Protein AF-A0A9D8L1Q8-F1 (afdb_monomer)

InterPro domains:
  IPR036942 TonB-dependent receptor-like, beta-barrel domain superfamily [G3DSA:2.40.170.20] (1-261)

Organism: NCBI:txid83617

Solvent-accessible surface area (backbone atoms only — not comparable to full-atom values): 14146 Å² total; per-residue (Å²): 133,50,56,72,49,78,49,76,46,79,51,73,51,75,47,67,81,41,76,41,58,69,39,59,69,48,48,52,53,48,24,54,53,31,32,79,71,78,50,69,35,90,45,54,40,54,45,80,51,46,74,67,37,42,60,72,31,59,92,70,87,47,80,58,61,30,60,78,75,52,62,68,67,52,82,38,77,43,53,47,29,42,38,27,32,40,39,38,39,40,39,39,32,50,48,86,46,100,88,27,30,43,39,39,39,39,40,35,42,35,59,78,40,37,36,27,46,59,45,73,70,57,46,52,55,55,52,31,28,78,72,62,74,34,65,78,73,63,82,78,69,85,39,42,78,38,61,29,33,68,77,34,43,36,36,38,40,38,37,38,41,35,40,37,44,93,48,39,36,39,36,39,36,38,39,37,38,44,41,24,28,46,83,91,41,60,44,99,88,53,50,60,36,68,28,59,54,50,73,50,37,30,40,36,44,33,41,49,46,82,56,80,72,91,49,28,54,26,32,45,31,46,35,32,41,28,71,82,52,58,74,56,50,61,42,91,41,96,82,44,24,53,69,92,76,46,67,83,62,63,54,47,76,51,77,48,79,48,72,59,132

Secondary structure (DSSP, 8-state):
--EEEEEEEEEEEEE-SEEEE--HHHHHHHHHHHHHTT---TTEEEPPPPHHHHHHHTTSSSPP---EEEE---EEEEPPEEEEEEEEEEEEEPPPBTTBEEEEEEEEEEEEEEEEPPPHHHHHHHHHHHTTSS-TTSPP-SSEE-TTBTT--SEEEEEEEEEEETTEEEEEEEEEE--EEEEEEE-TTSPEEEEPPEEEEEEEEEEE---SGGGTTEEEEEEEESTT-PPPPP-SSTTSS-TTT------EEEEEEEE--

pLDDT: mean 93.94, std 4.94, range [74.25, 98.75]

Nearest PDB structures (foldseek):
  1nqf-assembly1_A  TM=7.587E-01  e=5.959E-04  Escherichia coli
  1nqe-assembly1_A  TM=7.370E-01  e=1.225E-03  Escherichia coli
  2guf-assembly1_A  TM=7.591E-01  e=1.225E-03  Escherichia coli
  3rgn-assembly1_A  TM=7.402E-01  e=8.530E-03  Escherichia coli K-12
  3rgm-assembly1_A  TM=7.385E-01  e=9.530E-03  Escherichia coli K-12

Structure (mmCIF, N/CA/C/O backbone):
data_AF-A0A9D8L1Q8-F1
#
_entry.id   AF-A0A9D8L1Q8-F1
#
loop_
_atom_site.group_PDB
_atom_site.id
_atom_site.type_symbol
_atom_site.label_atom_id
_atom_site.label_alt_id
_atom_site.label_comp_id
_atom_site.label_asym_id
_atom_site.label_entity_id
_atom_site.label_seq_id
_atom_site.pdbx_PDB_ins_code
_atom_site.Cartn_x
_atom_site.Cartn_y
_atom_site.Cartn_z
_atom_site.occupancy
_atom_site.B_iso_or_equiv
_atom_site.auth_seq_id
_atom_site.auth_comp_id
_atom_site.auth_asym_id
_atom_site.auth_atom_id
_atom_site.pdbx_PDB_model_num
ATOM 1 N N . PHE A 1 1 ? -5.616 7.744 37.337 1.00 74.25 1 PHE A N 1
ATOM 2 C CA . PHE A 1 1 ? -5.143 7.694 35.936 1.00 74.25 1 PHE A CA 1
ATOM 3 C C . PHE A 1 1 ? -5.176 6.246 35.451 1.00 74.25 1 PHE A C 1
ATOM 5 O O . PHE A 1 1 ? -5.076 5.354 36.281 1.00 74.25 1 PHE A O 1
ATOM 12 N N . GLY A 1 2 ? -5.450 6.006 34.165 1.00 90.31 2 GLY A N 1
ATOM 13 C CA . GLY A 1 2 ? -5.616 4.655 33.601 1.00 90.31 2 GLY A CA 1
ATOM 14 C C . GLY A 1 2 ? -4.299 3.913 33.355 1.00 90.31 2 GLY A C 1
ATOM 15 O O . GLY A 1 2 ? -3.228 4.445 33.632 1.00 90.31 2 GLY A O 1
ATOM 16 N N . ARG A 1 3 ? -4.374 2.704 32.786 1.00 96.25 3 ARG A N 1
ATOM 17 C CA . ARG A 1 3 ? -3.199 1.976 32.280 1.00 96.25 3 ARG A CA 1
ATOM 18 C C . ARG A 1 3 ? -2.884 2.459 30.873 1.00 96.25 3 ARG A C 1
ATOM 20 O O . ARG A 1 3 ? -3.781 2.498 30.032 1.00 96.25 3 ARG A O 1
ATOM 27 N N . PHE A 1 4 ? -1.632 2.803 30.614 1.00 96.19 4 PHE A N 1
ATOM 28 C CA . PHE A 1 4 ? -1.179 3.196 29.286 1.00 96.19 4 PHE A CA 1
ATOM 29 C C . PHE A 1 4 ? 0.068 2.406 28.896 1.00 96.19 4 PHE A C 1
ATOM 31 O O . PHE A 1 4 ? 0.876 2.026 29.741 1.00 96.19 4 PHE A O 1
ATOM 38 N N . THR A 1 5 ? 0.209 2.152 27.604 1.00 97.50 5 THR A N 1
ATOM 39 C CA . THR A 1 5 ? 1.393 1.550 27.001 1.00 97.50 5 THR A CA 1
ATOM 40 C C . THR A 1 5 ? 1.663 2.280 25.704 1.00 97.50 5 THR A C 1
ATOM 42 O O . THR A 1 5 ? 0.767 2.438 24.875 1.00 97.50 5 THR A O 1
ATOM 45 N N . PHE A 1 6 ? 2.902 2.709 25.531 1.00 97.62 6 PHE A N 1
ATOM 46 C CA . PHE A 1 6 ? 3.394 3.259 24.284 1.00 97.62 6 PHE A CA 1
ATOM 47 C C . PHE A 1 6 ? 4.647 2.486 23.895 1.00 97.62 6 PHE A C 1
ATOM 49 O O . PHE A 1 6 ? 5.512 2.260 24.739 1.00 97.62 6 PHE A O 1
ATOM 56 N N . ALA A 1 7 ? 4.711 2.053 22.645 1.00 98.31 7 ALA A N 1
ATOM 57 C CA . ALA A 1 7 ? 5.863 1.379 22.079 1.00 98.31 7 ALA A CA 1
ATOM 58 C C . ALA A 1 7 ? 6.162 1.968 20.704 1.00 98.31 7 ALA A C 1
ATOM 60 O O . ALA A 1 7 ? 5.247 2.281 19.935 1.00 98.31 7 ALA A O 1
ATOM 61 N N . VAL A 1 8 ? 7.451 2.103 20.424 1.00 98.44 8 VAL A N 1
ATOM 62 C CA . VAL A 1 8 ? 7.988 2.479 19.122 1.00 98.44 8 VAL A CA 1
ATOM 63 C C . VAL A 1 8 ? 9.079 1.479 18.816 1.00 98.44 8 VAL A C 1
ATOM 65 O O . VAL A 1 8 ? 9.993 1.321 19.624 1.00 98.44 8 VAL A O 1
ATOM 68 N N . ASP A 1 9 ? 8.961 0.808 17.683 1.00 98.19 9 ASP A N 1
ATOM 69 C CA . ASP A 1 9 ? 9.960 -0.136 17.211 1.00 98.19 9 ASP A CA 1
ATOM 70 C C . ASP A 1 9 ? 10.495 0.323 15.860 1.00 98.19 9 ASP A C 1
ATOM 72 O O . ASP A 1 9 ? 9.726 0.730 14.991 1.00 98.19 9 ASP A O 1
ATOM 76 N N . TYR A 1 10 ? 11.812 0.291 15.699 1.00 98.50 10 TYR A N 1
ATOM 77 C CA . TYR A 1 10 ? 12.463 0.539 14.422 1.00 98.50 10 TYR A CA 1
ATOM 78 C C . TYR A 1 10 ? 12.968 -0.792 13.892 1.00 98.50 10 TYR A C 1
ATOM 80 O O . TYR A 1 10 ? 13.765 -1.462 14.546 1.00 98.50 10 TYR A O 1
ATOM 88 N N . TYR A 1 11 ? 12.569 -1.126 12.671 1.00 98.25 11 TYR A N 1
ATOM 89 C CA . TYR A 1 11 ? 13.044 -2.324 12.003 1.00 98.25 11 TYR A CA 1
ATOM 90 C C . TYR A 1 11 ? 13.853 -1.969 10.763 1.00 98.25 11 TYR A C 1
ATOM 92 O O . TYR A 1 11 ? 13.572 -1.007 10.039 1.00 98.25 11 TYR A O 1
ATOM 100 N N . ARG A 1 12 ? 14.850 -2.810 10.499 1.00 98.12 12 ARG A N 1
ATOM 101 C CA . ARG A 1 12 ? 15.581 -2.868 9.240 1.00 98.12 12 ARG A CA 1
ATOM 102 C C . ARG A 1 12 ? 15.808 -4.326 8.892 1.00 98.12 12 ARG A C 1
ATOM 104 O O . ARG A 1 12 ? 16.316 -5.075 9.722 1.00 98.12 12 ARG A O 1
ATOM 111 N N . TYR A 1 13 ? 15.497 -4.693 7.662 1.00 97.25 13 TYR A N 1
ATOM 112 C CA . TYR A 1 13 ? 15.937 -5.957 7.095 1.00 97.25 13 TYR A CA 1
ATOM 113 C C . TYR A 1 13 ? 16.362 -5.761 5.647 1.00 97.25 13 TYR A C 1
ATOM 115 O O . TYR A 1 13 ? 15.949 -4.818 4.966 1.00 97.25 13 TYR A O 1
ATOM 123 N N . GLU A 1 14 ? 17.220 -6.666 5.211 1.00 97.69 14 GLU A N 1
ATOM 124 C CA . GLU A 1 14 ? 17.694 -6.770 3.846 1.00 97.69 14 GLU A CA 1
ATOM 125 C C . GLU A 1 14 ? 17.247 -8.121 3.302 1.00 97.69 14 GLU A C 1
ATOM 127 O O . GLU A 1 14 ? 17.261 -9.125 4.018 1.00 97.69 14 GLU A O 1
ATOM 132 N N . GLN A 1 15 ? 16.764 -8.117 2.069 1.00 95.81 15 GLN A N 1
ATOM 133 C CA . GLN A 1 15 ? 16.270 -9.298 1.392 1.00 95.81 15 GLN A CA 1
ATOM 134 C C . GLN A 1 15 ? 17.099 -9.525 0.133 1.00 95.81 15 GLN A C 1
ATOM 136 O O . GLN A 1 15 ? 17.139 -8.673 -0.754 1.00 95.81 15 GLN A O 1
ATOM 141 N N . GLU A 1 16 ? 17.707 -10.701 0.063 1.00 95.12 16 GLU A N 1
ATOM 142 C CA . GLU A 1 16 ? 18.443 -11.208 -1.091 1.00 95.12 16 GLU A CA 1
ATOM 143 C C . GLU A 1 16 ? 17.712 -12.420 -1.687 1.00 95.12 16 GLU A C 1
ATOM 145 O O . GLU A 1 16 ? 16.773 -12.952 -1.086 1.00 95.12 16 GLU A O 1
ATOM 150 N N . GLY A 1 17 ? 18.121 -12.857 -2.883 1.00 92.50 17 GLY A N 1
ATOM 151 C CA . GLY A 1 17 ? 17.520 -14.020 -3.547 1.00 92.50 17 GLY A CA 1
ATOM 152 C C . GLY A 1 17 ? 16.057 -13.805 -3.947 1.00 92.50 17 GLY A C 1
ATOM 153 O O . GLY A 1 17 ? 15.260 -14.743 -3.948 1.00 92.50 17 GLY A O 1
ATOM 154 N N . ILE A 1 18 ? 15.680 -12.558 -4.243 1.00 92.44 18 ILE A N 1
ATOM 155 C CA . ILE A 1 18 ? 14.322 -12.212 -4.658 1.00 92.44 18 ILE A CA 1
ATOM 156 C C . ILE A 1 18 ? 14.116 -12.729 -6.076 1.00 92.44 18 ILE A C 1
ATOM 158 O O . ILE A 1 18 ? 14.756 -12.254 -7.006 1.00 92.44 18 ILE A O 1
ATOM 162 N N . ILE A 1 19 ? 13.186 -13.659 -6.259 1.00 92.31 19 ILE A N 1
ATOM 163 C CA . ILE A 1 19 ? 12.800 -14.112 -7.594 1.00 92.31 19 ILE A CA 1
ATOM 164 C C . ILE A 1 19 ? 11.734 -13.160 -8.135 1.00 92.31 19 ILE A C 1
ATOM 166 O O . ILE A 1 19 ? 10.705 -12.926 -7.496 1.00 92.31 19 ILE A O 1
ATOM 170 N N . GLY A 1 20 ? 11.974 -12.608 -9.319 1.00 91.00 20 GLY A N 1
ATOM 171 C CA . GLY A 1 20 ? 11.035 -11.719 -9.991 1.00 91.00 20 GLY A CA 1
ATOM 172 C C . GLY A 1 20 ? 11.278 -11.663 -11.490 1.00 91.00 20 GLY A C 1
ATOM 173 O O . GLY A 1 20 ? 11.972 -12.508 -12.040 1.00 91.00 20 GLY A O 1
ATOM 174 N N . LEU A 1 21 ? 10.671 -10.685 -12.149 1.00 90.56 21 LEU A N 1
ATOM 175 C CA . LEU A 1 21 ? 10.753 -10.503 -13.595 1.00 90.56 21 LEU A CA 1
ATOM 176 C C . LEU A 1 21 ? 11.542 -9.234 -13.908 1.00 90.56 21 LEU A C 1
ATOM 178 O O . LEU A 1 21 ? 11.446 -8.252 -13.164 1.00 90.56 21 LEU A O 1
ATOM 182 N N . PHE A 1 22 ? 12.284 -9.239 -15.018 1.00 89.88 22 PHE A N 1
ATOM 183 C CA . PHE A 1 22 ? 12.804 -7.991 -15.579 1.00 89.88 22 PHE A CA 1
ATOM 184 C C . PHE A 1 22 ? 11.646 -7.126 -16.085 1.00 89.88 22 PHE A C 1
ATOM 186 O O . PHE A 1 22 ? 11.678 -5.910 -15.909 1.00 89.88 22 PHE A O 1
ATOM 193 N N . GLY A 1 23 ? 10.590 -7.757 -16.605 1.00 91.00 23 GLY A N 1
ATOM 194 C CA . GLY A 1 23 ? 9.360 -7.105 -17.018 1.00 91.00 23 GLY A CA 1
ATOM 195 C C . GLY A 1 23 ? 9.345 -6.822 -18.515 1.00 91.00 23 GLY A C 1
ATOM 196 O O . GLY A 1 23 ? 10.266 -6.201 -19.050 1.00 91.00 23 GLY A O 1
ATOM 197 N N . GLU A 1 24 ? 8.247 -7.198 -19.170 1.00 92.31 24 GLU A N 1
ATOM 198 C CA . GLU A 1 24 ? 7.978 -6.921 -20.590 1.00 92.31 24 GLU A CA 1
ATOM 199 C C . GLU A 1 24 ? 8.283 -5.464 -20.982 1.00 92.31 24 GLU A C 1
ATOM 201 O O . GLU A 1 24 ? 9.015 -5.211 -21.938 1.00 92.31 24 GLU A O 1
ATOM 206 N N . GLY A 1 25 ? 7.776 -4.498 -20.207 1.00 91.25 25 GLY A N 1
ATOM 207 C CA . GLY A 1 25 ? 7.986 -3.076 -20.477 1.00 91.25 25 GLY A CA 1
ATOM 208 C C . GLY A 1 25 ? 9.465 -2.685 -20.477 1.00 91.25 25 GLY A C 1
ATOM 209 O O . GLY A 1 25 ? 9.923 -2.014 -21.397 1.00 91.25 25 GLY A O 1
ATOM 210 N N . ASN A 1 26 ? 10.243 -3.160 -19.501 1.00 93.19 26 ASN A N 1
ATOM 211 C CA . ASN A 1 26 ? 11.679 -2.884 -19.446 1.00 93.19 26 ASN A CA 1
ATOM 212 C C . ASN A 1 26 ? 12.425 -3.552 -20.616 1.00 93.19 26 ASN A C 1
ATOM 214 O O . ASN A 1 26 ? 13.323 -2.941 -21.192 1.00 93.19 26 ASN A O 1
ATOM 218 N N . ALA A 1 27 ? 12.031 -4.767 -21.016 1.00 94.56 27 ALA A N 1
ATOM 219 C CA . ALA A 1 27 ? 12.613 -5.459 -22.168 1.00 94.56 27 ALA A CA 1
ATOM 220 C C . ALA A 1 27 ? 12.365 -4.715 -23.490 1.00 94.56 27 ALA A C 1
ATOM 222 O O . ALA A 1 27 ? 13.278 -4.624 -24.314 1.00 94.56 27 ALA A O 1
ATOM 223 N N . LEU A 1 28 ? 11.171 -4.142 -23.672 1.00 94.62 28 LEU A N 1
ATOM 224 C CA . LEU A 1 28 ? 10.829 -3.319 -24.836 1.00 94.62 28 LEU A CA 1
ATOM 225 C C . LEU A 1 28 ? 11.577 -1.983 -24.853 1.00 94.62 28 LEU A C 1
ATOM 227 O O . LEU A 1 28 ? 12.044 -1.565 -25.912 1.00 94.62 28 LEU A O 1
ATOM 231 N N . ILE A 1 29 ? 11.730 -1.328 -23.699 1.00 94.38 29 ILE A N 1
ATOM 232 C CA . ILE A 1 29 ? 12.526 -0.096 -23.591 1.00 94.38 29 ILE A CA 1
ATOM 233 C C . ILE A 1 29 ? 13.992 -0.398 -23.928 1.00 94.38 29 ILE A C 1
ATOM 235 O O . ILE A 1 29 ? 14.614 0.352 -24.679 1.00 94.38 29 ILE A O 1
ATOM 239 N N . LEU A 1 30 ? 14.531 -1.518 -23.438 1.00 94.19 30 LEU A N 1
ATOM 240 C CA . LEU A 1 30 ? 15.886 -1.952 -23.772 1.00 94.19 30 LEU A CA 1
ATOM 241 C C . LEU A 1 30 ? 16.045 -2.250 -25.268 1.00 94.19 30 LEU A C 1
ATOM 243 O O . LEU A 1 30 ? 17.017 -1.797 -25.865 1.00 94.19 30 LEU A O 1
ATOM 247 N N . ASP A 1 31 ? 15.090 -2.947 -25.893 1.00 95.25 31 ASP A N 1
ATOM 248 C CA . ASP A 1 31 ? 15.097 -3.176 -27.347 1.00 95.25 31 ASP A CA 1
ATOM 249 C C . ASP A 1 31 ? 15.105 -1.859 -28.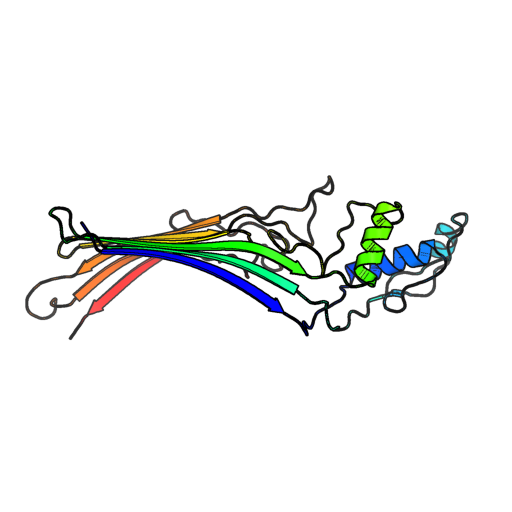127 1.00 95.25 31 ASP A C 1
ATOM 251 O O . ASP A 1 31 ? 15.867 -1.704 -29.077 1.00 95.25 31 ASP A O 1
ATOM 255 N N . TYR A 1 32 ? 14.302 -0.884 -27.698 1.00 93.75 32 TYR A N 1
ATOM 256 C CA . TYR A 1 32 ? 14.266 0.442 -28.304 1.00 93.75 32 TYR A CA 1
ATOM 257 C C . TYR A 1 32 ? 15.613 1.177 -28.199 1.00 93.75 32 TYR A C 1
ATOM 259 O O . TYR A 1 32 ? 16.088 1.719 -29.197 1.00 93.75 32 TYR A O 1
ATOM 267 N N . VAL A 1 33 ? 16.259 1.166 -27.028 1.00 93.81 33 VAL A N 1
ATOM 268 C CA . VAL A 1 33 ? 17.593 1.768 -26.840 1.00 93.81 33 VAL A CA 1
ATOM 269 C C . VAL A 1 33 ? 18.634 1.080 -27.721 1.00 93.81 33 VAL A C 1
ATOM 271 O O . VAL A 1 33 ? 19.375 1.755 -28.432 1.00 93.81 33 VAL A O 1
ATOM 274 N N . LEU A 1 34 ? 18.665 -0.254 -27.722 1.00 94.25 34 LEU A N 1
ATOM 275 C CA . LEU A 1 34 ? 19.624 -1.026 -28.513 1.00 94.25 34 LEU A CA 1
ATOM 276 C C . LEU A 1 34 ? 19.436 -0.803 -30.016 1.00 94.25 34 LEU A C 1
ATOM 278 O O . LEU A 1 34 ? 20.420 -0.667 -30.738 1.00 94.25 34 LEU A O 1
ATOM 282 N N . ARG A 1 35 ? 18.194 -0.694 -30.496 1.00 93.38 35 ARG A N 1
ATOM 283 C CA . ARG A 1 35 ? 17.900 -0.429 -31.913 1.00 93.38 35 ARG A CA 1
ATOM 284 C C . ARG A 1 35 ? 18.382 0.930 -32.385 1.00 93.38 35 ARG A C 1
ATOM 286 O O . ARG A 1 35 ? 18.899 1.022 -33.493 1.00 93.38 35 ARG A O 1
ATOM 293 N N . GLN A 1 36 ? 18.295 1.958 -31.544 1.00 91.31 36 GLN A N 1
ATOM 294 C CA . GLN A 1 36 ? 18.890 3.267 -31.847 1.00 91.31 36 GLN A CA 1
ATOM 295 C C . GLN A 1 36 ? 20.420 3.208 -31.989 1.00 91.31 36 GLN A C 1
ATOM 297 O O . GLN A 1 36 ? 21.022 4.111 -32.563 1.00 91.31 36 GLN A O 1
ATOM 302 N N . GLN A 1 37 ? 21.048 2.146 -31.483 1.00 91.81 37 GLN A N 1
ATOM 303 C CA . GLN A 1 37 ? 22.492 1.919 -31.502 1.00 91.81 37 GLN A CA 1
ATOM 304 C C . GLN A 1 37 ? 22.911 0.832 -32.513 1.00 91.81 37 GLN A C 1
ATOM 306 O O . GLN A 1 37 ? 24.064 0.407 -32.505 1.00 91.81 37 GLN A O 1
ATOM 311 N N . GLY A 1 38 ? 21.996 0.370 -33.377 1.00 91.38 38 GLY A N 1
ATOM 312 C CA . GLY A 1 38 ? 22.265 -0.670 -34.382 1.00 91.38 38 GLY A CA 1
ATOM 313 C C . GLY A 1 38 ? 22.230 -2.110 -33.850 1.00 91.38 38 GLY A C 1
ATOM 314 O O . GLY A 1 38 ? 22.731 -3.022 -34.500 1.00 91.38 38 GLY A O 1
ATOM 315 N N . GLY A 1 39 ? 21.674 -2.328 -32.656 1.00 93.62 39 GLY A N 1
ATOM 316 C CA . GLY A 1 39 ? 21.485 -3.643 -32.042 1.00 93.62 39 GLY A CA 1
ATOM 317 C C . GLY A 1 39 ? 20.012 -4.028 -31.872 1.00 93.62 39 GLY A C 1
ATOM 318 O O . GLY A 1 39 ? 19.103 -3.408 -32.417 1.00 93.62 39 GLY A O 1
ATOM 319 N N . SER A 1 40 ? 19.755 -5.075 -31.087 1.00 94.81 40 SER A N 1
ATOM 320 C CA . SER A 1 40 ? 18.402 -5.473 -30.670 1.00 94.81 40 SER A CA 1
ATOM 321 C C . SER A 1 40 ? 18.443 -6.284 -29.376 1.00 94.81 40 SER A C 1
ATOM 323 O O . SER A 1 40 ? 19.496 -6.807 -29.003 1.00 94.81 40 SER A O 1
ATOM 325 N N . ASN A 1 41 ? 17.306 -6.392 -28.686 1.00 94.75 41 ASN A N 1
ATOM 326 C CA . ASN A 1 41 ? 17.177 -7.246 -27.507 1.00 94.75 41 ASN A CA 1
ATOM 327 C C . ASN A 1 41 ? 16.686 -8.652 -27.903 1.00 94.75 41 ASN A C 1
ATOM 329 O O . ASN A 1 41 ? 15.582 -8.798 -28.423 1.00 94.75 41 ASN A O 1
ATOM 333 N N . ALA A 1 42 ? 17.460 -9.698 -27.593 1.00 94.50 42 ALA A N 1
ATOM 334 C CA . ALA A 1 42 ? 17.119 -11.092 -27.912 1.00 94.50 42 ALA A CA 1
ATOM 335 C C . ALA A 1 42 ? 15.863 -11.627 -27.184 1.00 94.50 42 ALA A C 1
ATOM 337 O O . ALA A 1 42 ? 15.278 -12.640 -27.601 1.00 94.50 42 ALA A O 1
ATOM 338 N N . ASP A 1 43 ? 15.444 -10.948 -26.113 1.00 95.12 43 ASP A N 1
ATOM 339 C CA . ASP A 1 43 ? 14.214 -11.257 -25.386 1.00 95.12 43 ASP A CA 1
ATOM 340 C C . ASP A 1 43 ? 12.969 -10.657 -26.046 1.00 95.12 43 ASP A C 1
ATOM 342 O O . ASP A 1 43 ? 11.858 -11.102 -25.765 1.00 95.12 43 ASP A O 1
ATOM 346 N N . VAL A 1 44 ? 13.127 -9.708 -26.974 1.00 97.38 44 VAL A N 1
ATOM 347 C CA . VAL A 1 44 ? 12.024 -9.135 -27.754 1.00 97.38 44 VAL A CA 1
ATOM 348 C C . VAL A 1 44 ? 11.990 -9.795 -29.126 1.00 97.38 44 VAL A C 1
ATOM 350 O O . VAL A 1 44 ? 12.734 -9.442 -30.040 1.00 97.38 44 VAL A O 1
ATOM 353 N N . VAL A 1 45 ? 11.095 -10.767 -29.287 1.00 97.44 45 VAL A N 1
ATOM 354 C CA . VAL A 1 45 ? 10.957 -11.499 -30.547 1.00 97.44 45 VAL A CA 1
ATOM 355 C C . VAL A 1 45 ? 9.996 -10.756 -31.463 1.00 97.44 45 VAL A C 1
ATOM 357 O O . VAL A 1 45 ? 8.850 -10.468 -31.109 1.00 97.44 45 VAL A O 1
ATOM 360 N N . ARG A 1 46 ? 10.471 -10.451 -32.668 1.00 96.81 46 ARG A N 1
ATOM 361 C CA . ARG A 1 46 ? 9.736 -9.724 -33.705 1.00 96.81 46 ARG A CA 1
ATOM 362 C C . ARG A 1 46 ? 9.605 -10.582 -34.956 1.00 96.81 46 ARG A C 1
ATOM 364 O O . ARG A 1 46 ? 10.406 -11.484 -35.176 1.00 96.81 46 ARG A O 1
ATOM 371 N N . ALA A 1 47 ? 8.586 -10.293 -35.755 1.00 97.25 47 ALA A N 1
ATOM 372 C CA . ALA A 1 47 ? 8.499 -10.811 -37.113 1.00 97.25 47 ALA A CA 1
ATOM 373 C C . ALA A 1 47 ? 9.564 -10.157 -38.004 1.00 97.25 47 ALA A C 1
ATOM 375 O O . ALA A 1 47 ? 10.076 -9.079 -37.676 1.00 97.25 47 ALA A O 1
ATOM 376 N N . ASP A 1 48 ? 9.827 -10.770 -39.156 1.00 96.94 48 ASP A N 1
ATOM 377 C CA . ASP A 1 48 ? 10.579 -10.113 -40.222 1.00 96.94 48 ASP A CA 1
ATOM 378 C C . ASP A 1 48 ? 9.872 -8.808 -40.641 1.00 96.94 48 ASP A C 1
ATOM 380 O O . ASP A 1 48 ? 8.633 -8.749 -40.644 1.00 96.94 48 ASP A O 1
ATOM 384 N N . PRO A 1 49 ? 10.625 -7.739 -40.959 1.00 96.94 49 PRO A N 1
ATOM 385 C CA . PRO A 1 49 ? 10.037 -6.467 -41.353 1.00 96.94 49 PRO A CA 1
ATOM 386 C C . PRO A 1 49 ? 9.269 -6.613 -42.668 1.00 96.94 49 PRO A C 1
ATOM 388 O O . PRO A 1 49 ? 9.752 -7.196 -43.641 1.00 96.94 49 PRO A O 1
ATOM 391 N N . THR A 1 50 ? 8.061 -6.056 -42.707 1.00 97.56 50 THR A N 1
ATOM 392 C CA . THR A 1 50 ? 7.265 -5.998 -43.937 1.00 97.56 50 THR A CA 1
ATOM 393 C C . THR A 1 50 ? 7.788 -4.907 -44.876 1.00 97.56 50 THR A C 1
ATOM 395 O O . THR A 1 50 ? 8.566 -4.043 -44.468 1.00 97.56 50 THR A O 1
ATOM 398 N N . ALA A 1 51 ? 7.332 -4.893 -46.133 1.00 97.38 51 ALA A N 1
ATOM 399 C CA . ALA A 1 51 ? 7.668 -3.816 -47.069 1.00 97.38 51 ALA A CA 1
ATOM 400 C C . ALA A 1 51 ? 7.270 -2.426 -46.530 1.00 97.38 51 ALA A C 1
ATOM 402 O O . ALA A 1 51 ? 8.024 -1.466 -46.692 1.00 97.38 51 ALA A O 1
ATOM 403 N N . ASP A 1 52 ? 6.135 -2.336 -45.831 1.00 96.88 52 ASP A N 1
ATOM 404 C CA . ASP A 1 52 ? 5.677 -1.101 -45.189 1.00 96.88 52 ASP A CA 1
ATOM 405 C C . ASP A 1 52 ? 6.592 -0.682 -44.033 1.00 96.88 52 ASP A C 1
ATOM 407 O O . ASP A 1 52 ? 6.888 0.502 -43.882 1.00 96.88 52 ASP A O 1
ATOM 411 N N . ASP A 1 53 ? 7.065 -1.632 -43.220 1.00 96.62 53 ASP A N 1
ATOM 412 C CA . ASP A 1 53 ? 8.015 -1.333 -42.144 1.00 96.62 53 ASP A CA 1
ATOM 413 C C . ASP A 1 53 ? 9.336 -0.824 -42.729 1.00 96.62 53 ASP A C 1
ATOM 415 O O . ASP A 1 53 ? 9.824 0.223 -42.317 1.00 96.62 53 ASP A O 1
ATOM 419 N N . ILE A 1 54 ? 9.871 -1.484 -43.760 1.00 97.06 54 ILE A N 1
ATOM 420 C CA . ILE A 1 54 ? 11.084 -1.029 -44.459 1.00 97.06 54 ILE A CA 1
ATOM 421 C C . ILE A 1 54 ? 10.893 0.394 -45.002 1.00 97.06 54 ILE A C 1
ATOM 423 O O . ILE A 1 54 ? 11.764 1.245 -44.818 1.00 97.06 54 ILE A O 1
ATOM 427 N N . ALA A 1 55 ? 9.739 0.685 -45.611 1.00 96.50 55 ALA A N 1
ATOM 428 C CA . ALA A 1 55 ? 9.426 2.016 -46.120 1.00 96.50 55 ALA A CA 1
ATOM 429 C C . ALA A 1 55 ? 9.345 3.077 -45.006 1.00 96.50 55 ALA A C 1
ATOM 431 O O . ALA A 1 55 ? 9.829 4.190 -45.202 1.00 96.50 55 ALA A O 1
ATOM 432 N N . ARG A 1 56 ? 8.793 2.750 -43.826 1.00 94.94 56 AR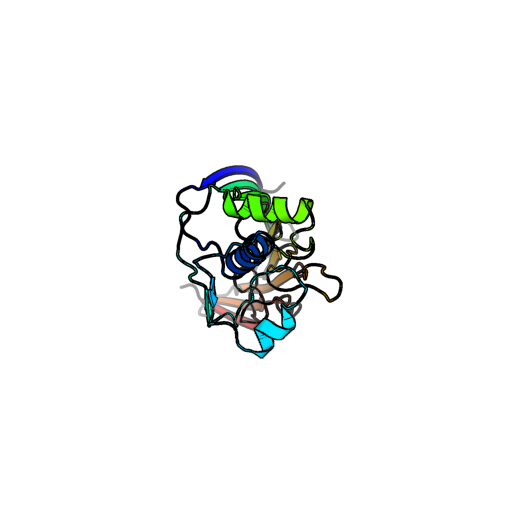G A N 1
ATOM 433 C CA . ARG A 1 56 ? 8.751 3.668 -42.666 1.00 94.94 56 ARG A CA 1
ATOM 434 C C . ARG A 1 56 ? 10.133 3.969 -42.089 1.00 94.94 56 ARG A C 1
ATOM 436 O O . ARG A 1 56 ? 10.341 5.060 -41.570 1.00 94.94 56 ARG A O 1
ATOM 443 N N . TYR A 1 57 ? 11.051 3.008 -42.149 1.00 94.75 57 TYR A N 1
ATOM 444 C CA . TYR A 1 57 ? 12.416 3.163 -41.640 1.00 94.75 57 TYR A CA 1
ATOM 445 C C . TYR A 1 57 ? 13.356 3.846 -42.646 1.00 94.75 57 TYR A C 1
ATOM 447 O O . TYR A 1 57 ? 14.429 4.322 -42.262 1.00 94.75 57 TYR A O 1
ATOM 455 N N . ALA A 1 58 ? 12.973 3.940 -43.922 1.00 95.06 58 ALA A N 1
ATOM 456 C CA . ALA A 1 58 ? 13.780 4.579 -44.954 1.00 95.06 58 ALA A CA 1
ATOM 457 C C . ALA A 1 58 ? 14.137 6.032 -44.579 1.00 95.06 58 ALA A C 1
ATOM 459 O O . ALA A 1 58 ? 13.277 6.841 -44.243 1.00 95.06 58 ALA A O 1
ATOM 460 N N . GLY A 1 59 ? 15.430 6.365 -44.634 1.00 93.12 59 GLY A N 1
ATOM 461 C CA . GLY A 1 59 ? 15.938 7.701 -44.296 1.00 93.12 59 GLY A CA 1
ATOM 462 C C . GLY A 1 59 ? 16.144 7.971 -42.801 1.00 93.12 59 GLY A C 1
ATOM 463 O O . GLY A 1 59 ? 16.675 9.024 -42.462 1.00 93.12 59 GLY A O 1
ATOM 464 N N . THR A 1 60 ? 15.794 7.035 -41.911 1.00 91.94 60 THR A N 1
ATOM 465 C CA . THR A 1 60 ? 16.034 7.176 -40.459 1.00 91.94 60 THR A CA 1
ATOM 466 C C . THR A 1 60 ? 17.455 6.794 -40.034 1.00 91.94 60 THR A C 1
ATOM 468 O O . THR A 1 60 ? 17.909 7.216 -38.976 1.00 91.94 60 THR A O 1
ATOM 471 N N . GLY A 1 61 ? 18.155 5.988 -40.844 1.00 91.25 61 GLY A N 1
ATOM 472 C CA . GLY A 1 61 ? 19.453 5.401 -40.488 1.00 91.25 61 GLY A CA 1
ATOM 473 C C . GLY A 1 61 ? 19.368 4.201 -39.536 1.00 91.25 61 GLY A C 1
ATOM 474 O O . GLY A 1 61 ? 20.406 3.706 -39.111 1.00 91.25 61 GLY A O 1
ATOM 475 N N . LEU A 1 62 ? 18.157 3.733 -39.208 1.00 92.50 62 LEU A N 1
ATOM 476 C CA . LEU A 1 62 ? 17.912 2.575 -38.346 1.00 92.50 62 LEU A CA 1
ATOM 477 C C . LEU A 1 62 ? 17.560 1.326 -39.162 1.00 92.50 62 LEU A C 1
ATOM 479 O O . LEU A 1 62 ? 16.883 1.416 -40.189 1.00 92.50 62 LEU A O 1
ATOM 483 N N . ASP A 1 63 ? 17.935 0.154 -38.647 1.00 93.81 63 ASP A N 1
ATOM 484 C CA . ASP A 1 63 ? 17.515 -1.129 -39.212 1.00 93.81 63 ASP A CA 1
ATOM 485 C C . ASP A 1 63 ? 16.004 -1.338 -39.055 1.00 93.81 63 ASP A C 1
ATOM 487 O O . ASP A 1 63 ? 15.439 -1.179 -37.964 1.00 93.81 63 ASP A O 1
ATOM 491 N N . ALA A 1 64 ? 15.350 -1.745 -40.146 1.00 95.00 64 ALA A N 1
ATOM 492 C CA . ALA A 1 64 ? 13.912 -1.983 -40.165 1.00 95.00 64 ALA A CA 1
ATOM 493 C C . ALA A 1 64 ? 13.507 -3.082 -39.169 1.00 95.00 64 ALA A C 1
ATOM 495 O O . ALA A 1 64 ? 14.099 -4.162 -39.116 1.00 95.00 64 ALA A O 1
ATOM 496 N N . ALA A 1 65 ? 12.465 -2.812 -38.382 1.00 95.19 65 ALA A N 1
ATOM 497 C CA . ALA A 1 65 ? 11.935 -3.733 -37.384 1.00 95.19 65 ALA A CA 1
ATOM 498 C C . ALA A 1 65 ? 10.511 -4.156 -37.738 1.00 95.19 65 ALA A C 1
ATOM 500 O O . ALA A 1 65 ? 9.655 -3.302 -37.960 1.00 95.19 65 ALA A O 1
ATOM 501 N N . GLY A 1 66 ? 10.232 -5.459 -37.701 1.00 95.69 66 GLY A N 1
ATOM 502 C CA . GLY A 1 66 ? 8.861 -5.949 -37.751 1.00 95.69 66 GLY A CA 1
ATOM 503 C C . GLY A 1 66 ? 8.125 -5.799 -36.416 1.00 95.69 66 GLY A C 1
ATOM 504 O O . GLY A 1 66 ? 8.672 -5.399 -35.374 1.00 95.69 66 GLY A O 1
ATOM 505 N N . LYS A 1 67 ? 6.842 -6.164 -36.448 1.00 96.12 67 LYS A N 1
ATOM 506 C CA . LYS A 1 67 ? 5.958 -6.168 -35.278 1.00 96.12 67 LYS A CA 1
ATOM 507 C C . LYS A 1 67 ? 6.500 -7.086 -34.175 1.00 96.12 67 LYS A C 1
ATOM 509 O O . LYS A 1 67 ? 6.955 -8.194 -34.455 1.00 96.12 67 LYS A O 1
ATOM 514 N N . VAL A 1 68 ? 6.389 -6.649 -32.917 1.00 97.38 68 VAL A N 1
ATOM 515 C CA . VAL A 1 68 ? 6.642 -7.507 -31.745 1.00 97.38 68 VAL A CA 1
ATOM 516 C C . VAL A 1 68 ? 5.635 -8.655 -31.734 1.00 97.38 68 VAL A C 1
ATOM 518 O O . VAL A 1 68 ? 4.425 -8.425 -31.772 1.00 97.38 68 VAL A O 1
ATOM 521 N N . LEU A 1 69 ? 6.144 -9.884 -31.697 1.00 96.69 69 LEU A N 1
ATOM 522 C CA . LEU A 1 69 ? 5.340 -11.098 -31.587 1.00 96.69 69 LEU A CA 1
ATOM 523 C C . LEU A 1 69 ? 5.121 -11.458 -30.121 1.00 96.69 69 LEU A C 1
ATOM 525 O O . LEU A 1 69 ? 3.988 -11.694 -29.711 1.00 96.69 69 LEU A O 1
ATOM 529 N N . TYR A 1 70 ? 6.203 -11.493 -29.344 1.00 96.31 70 TYR A N 1
ATOM 530 C CA . TYR A 1 70 ? 6.180 -11.769 -27.913 1.00 96.31 70 TYR A CA 1
ATOM 531 C C . TYR A 1 70 ? 7.483 -11.314 -27.252 1.00 96.31 70 TYR A C 1
ATOM 533 O O . TYR A 1 70 ? 8.503 -11.108 -27.914 1.00 96.31 70 TYR A O 1
ATOM 541 N N . VAL A 1 71 ? 7.446 -11.198 -25.927 1.00 97.25 71 VAL A N 1
ATOM 542 C CA . VAL A 1 71 ? 8.615 -10.921 -25.092 1.00 97.25 71 VAL A CA 1
ATOM 543 C C . VAL A 1 71 ? 8.875 -12.124 -24.190 1.00 97.25 71 VAL A C 1
ATOM 545 O O . VAL A 1 71 ? 7.951 -12.667 -23.583 1.00 97.25 71 VAL A O 1
ATOM 548 N N . LYS A 1 72 ? 10.130 -12.568 -24.119 1.00 95.31 72 LYS A N 1
ATOM 549 C CA . LYS A 1 72 ? 10.581 -13.622 -23.208 1.00 95.31 72 LYS A CA 1
ATOM 550 C C . LYS A 1 72 ? 10.840 -13.011 -21.834 1.00 95.31 72 LYS A C 1
ATOM 552 O O . LYS A 1 72 ? 11.957 -12.621 -21.524 1.00 95.31 72 LYS A O 1
ATOM 557 N N . ASP A 1 73 ? 9.803 -12.925 -21.011 1.00 93.44 73 ASP A N 1
ATOM 558 C CA . ASP A 1 73 ? 9.942 -12.443 -19.634 1.00 93.44 73 ASP A CA 1
ATOM 559 C C . ASP A 1 73 ? 10.148 -13.634 -18.689 1.00 93.44 73 ASP A C 1
ATOM 561 O O . ASP A 1 73 ? 9.205 -14.339 -18.321 1.00 93.44 73 ASP A O 1
ATOM 565 N N . GLN A 1 74 ? 11.412 -13.929 -18.380 1.00 89.94 74 GLN A N 1
ATOM 566 C CA . GLN A 1 74 ? 11.796 -15.060 -17.537 1.00 89.94 74 GLN A CA 1
ATOM 567 C C . GLN A 1 74 ? 12.024 -14.626 -16.091 1.00 89.94 74 GLN A C 1
ATOM 569 O O . GLN A 1 74 ? 12.448 -13.504 -15.812 1.00 89.94 74 GLN A O 1
ATOM 574 N N . TYR A 1 75 ? 11.784 -15.553 -15.160 1.00 91.88 75 TYR A N 1
ATOM 575 C CA . TYR A 1 75 ? 12.144 -15.336 -13.767 1.00 91.88 75 TYR A CA 1
ATOM 576 C C . TYR A 1 75 ? 13.658 -15.233 -13.614 1.00 91.88 75 TYR A C 1
ATOM 578 O O . TYR A 1 75 ? 14.404 -16.120 -14.029 1.00 91.88 75 TYR A O 1
ATOM 586 N N . VAL A 1 76 ? 14.086 -14.159 -12.969 1.00 90.19 76 VAL A N 1
ATOM 587 C CA . VAL A 1 76 ? 15.479 -13.859 -12.658 1.00 90.19 76 VAL A CA 1
ATOM 588 C C . VAL A 1 76 ? 15.626 -13.579 -11.169 1.00 90.19 76 VAL A C 1
ATOM 590 O O . VAL A 1 76 ? 14.664 -13.225 -10.479 1.00 90.19 76 VAL A O 1
ATOM 593 N N . ASN A 1 77 ? 16.855 -13.711 -10.676 1.00 89.94 77 ASN A N 1
ATOM 594 C CA . ASN A 1 77 ? 17.205 -13.179 -9.369 1.00 89.94 77 ASN A CA 1
ATOM 595 C C . ASN A 1 77 ? 17.308 -11.659 -9.489 1.00 89.94 77 ASN A C 1
ATOM 597 O O . ASN A 1 77 ? 18.133 -11.139 -10.238 1.00 89.94 77 ASN A O 1
ATOM 601 N N . LEU A 1 78 ? 16.436 -10.961 -8.777 1.00 91.50 78 LEU A N 1
ATOM 602 C CA . LEU A 1 78 ? 16.487 -9.521 -8.637 1.00 91.50 78 LEU A CA 1
ATOM 603 C C . LEU A 1 78 ? 17.558 -9.127 -7.626 1.00 91.50 78 LEU A C 1
ATOM 605 O O . LEU A 1 78 ? 17.932 -9.895 -6.736 1.00 91.50 78 LEU A O 1
ATOM 609 N N . GLU A 1 79 ? 18.001 -7.886 -7.763 1.00 94.56 79 GLU A N 1
ATOM 610 C CA . GLU A 1 79 ? 18.953 -7.281 -6.847 1.00 94.56 79 GLU A CA 1
ATOM 611 C C . GLU A 1 79 ? 18.409 -7.205 -5.409 1.00 94.56 79 GLU A C 1
ATOM 613 O O . GLU A 1 79 ? 17.184 -7.177 -5.202 1.00 94.56 79 GLU A O 1
ATOM 618 N N . PRO A 1 80 ? 19.307 -7.099 -4.412 1.00 95.75 80 PRO A N 1
ATOM 619 C CA . PRO A 1 80 ? 18.926 -6.941 -3.020 1.00 95.75 80 PRO A CA 1
ATOM 620 C C . PRO A 1 80 ? 17.995 -5.752 -2.777 1.00 95.75 80 PRO A C 1
ATOM 622 O O . PRO A 1 80 ? 18.006 -4.723 -3.467 1.00 95.75 80 PRO A O 1
ATOM 625 N N . GLN A 1 81 ? 17.185 -5.887 -1.735 1.00 96.38 81 GLN A N 1
ATOM 626 C CA . GLN A 1 81 ? 16.247 -4.865 -1.307 1.00 96.38 81 GLN A CA 1
ATOM 627 C C . GLN A 1 81 ? 16.383 -4.604 0.185 1.00 96.38 81 GLN A C 1
ATOM 629 O O . GLN A 1 81 ? 16.329 -5.527 0.992 1.00 96.38 81 GLN A O 1
ATOM 634 N N . THR A 1 82 ? 16.463 -3.331 0.562 1.00 97.94 82 THR A N 1
ATOM 635 C CA . THR A 1 82 ? 16.428 -2.906 1.962 1.00 97.94 82 THR A CA 1
ATOM 636 C C . THR A 1 82 ? 15.059 -2.336 2.307 1.00 97.94 82 THR A C 1
ATOM 638 O O . THR A 1 82 ? 14.510 -1.499 1.581 1.00 97.94 82 THR A O 1
ATOM 641 N N . VAL A 1 83 ? 14.519 -2.763 3.448 1.00 97.94 83 VAL A N 1
ATOM 642 C CA . VAL A 1 83 ? 13.301 -2.200 4.028 1.00 97.94 83 VAL A CA 1
ATOM 643 C C . VAL A 1 83 ? 13.604 -1.686 5.429 1.00 97.94 83 VAL A C 1
ATOM 645 O O . VAL A 1 83 ? 14.147 -2.402 6.272 1.00 97.94 83 VAL A O 1
ATOM 648 N N . ARG A 1 84 ? 13.235 -0.430 5.679 1.00 98.44 84 ARG A N 1
ATOM 649 C CA . ARG A 1 84 ? 13.297 0.226 6.984 1.00 98.44 84 ARG A CA 1
ATOM 650 C C . ARG A 1 84 ? 11.961 0.849 7.315 1.00 98.44 84 ARG A C 1
ATOM 652 O O . ARG A 1 84 ? 11.344 1.501 6.469 1.00 98.44 84 ARG A O 1
ATOM 659 N N . GLY A 1 85 ? 11.565 0.759 8.571 1.00 98.50 85 GLY A N 1
ATOM 660 C CA . GLY A 1 85 ? 10.348 1.400 9.026 1.00 98.50 85 GLY A CA 1
ATOM 661 C C . GLY A 1 85 ? 10.296 1.575 10.526 1.00 98.50 85 GLY A C 1
ATOM 662 O O . GLY A 1 85 ? 11.202 1.182 11.258 1.00 98.50 85 GLY A O 1
ATOM 663 N N . VAL A 1 86 ? 9.224 2.227 10.954 1.00 98.69 86 VAL A N 1
ATOM 664 C CA . VAL A 1 86 ? 8.907 2.418 12.362 1.00 98.69 86 VAL A CA 1
ATOM 665 C C . VAL A 1 86 ? 7.477 1.974 12.601 1.00 98.69 86 VAL A C 1
ATOM 667 O O . VAL A 1 86 ? 6.561 2.433 11.909 1.00 98.69 86 VAL A O 1
ATOM 670 N N . ASP A 1 87 ? 7.304 1.120 13.598 1.00 98.62 87 ASP A N 1
ATOM 671 C CA . ASP A 1 87 ? 6.013 0.697 14.108 1.00 98.62 87 ASP A CA 1
ATOM 672 C C . ASP A 1 87 ? 5.698 1.426 15.412 1.00 98.62 87 ASP A C 1
ATOM 674 O O . ASP A 1 87 ? 6.516 1.532 16.323 1.00 98.62 87 ASP A O 1
ATOM 678 N N . TYR A 1 88 ? 4.479 1.938 15.499 1.00 98.56 88 TYR A N 1
ATOM 679 C CA . TYR A 1 88 ? 3.946 2.672 16.633 1.00 98.56 88 TYR A CA 1
ATOM 680 C C . TYR A 1 88 ? 2.804 1.873 17.233 1.00 98.56 88 TYR A C 1
ATOM 682 O O . TYR A 1 88 ? 1.882 1.463 16.528 1.00 98.56 88 TYR A O 1
ATOM 690 N N . THR A 1 89 ? 2.813 1.707 18.549 1.00 98.56 89 THR A N 1
ATOM 691 C CA . THR A 1 89 ? 1.689 1.142 19.289 1.00 98.56 89 THR A CA 1
ATOM 692 C C . THR A 1 89 ? 1.363 2.034 20.469 1.00 98.56 89 THR A C 1
ATOM 694 O O . THR A 1 89 ? 2.204 2.297 21.323 1.00 98.56 89 THR A O 1
ATOM 697 N N . PHE A 1 90 ? 0.109 2.448 20.557 1.00 98.38 90 PHE A N 1
ATOM 698 C CA . PHE A 1 90 ? -0.447 3.124 21.713 1.00 98.38 90 PHE A CA 1
ATOM 699 C C . PHE A 1 90 ? -1.655 2.342 22.214 1.00 98.38 90 PHE A C 1
ATOM 701 O O . PHE A 1 90 ? -2.570 2.028 21.453 1.00 98.38 90 PHE A O 1
ATOM 708 N N . ARG A 1 91 ? -1.671 2.034 23.508 1.00 98.44 91 ARG A N 1
ATOM 709 C CA . ARG A 1 91 ? -2.809 1.426 24.194 1.00 98.44 91 ARG A CA 1
ATOM 710 C C . ARG A 1 91 ? -3.113 2.227 25.439 1.00 98.44 91 ARG A C 1
ATOM 712 O O . ARG A 1 91 ? -2.220 2.513 26.231 1.00 98.44 91 ARG A O 1
ATOM 719 N N . TRP A 1 92 ? -4.379 2.545 25.634 1.00 98.31 92 TRP A N 1
ATOM 720 C CA . TRP A 1 92 ? -4.846 3.199 26.840 1.00 98.31 92 TRP A CA 1
ATOM 721 C C . TRP A 1 92 ? -6.146 2.576 27.312 1.00 98.31 92 TRP A C 1
ATOM 723 O O . TRP A 1 92 ? -7.053 2.312 26.533 1.00 98.31 92 TRP A O 1
ATOM 733 N N . ALA A 1 93 ? -6.214 2.351 28.610 1.00 98.06 93 ALA A N 1
ATOM 734 C CA . ALA A 1 93 ? -7.343 1.793 29.314 1.00 98.06 93 ALA A CA 1
ATOM 735 C C . ALA A 1 93 ? -7.636 2.713 30.496 1.00 98.06 93 ALA A C 1
ATOM 737 O O . ALA A 1 93 ? -6.843 2.772 31.441 1.00 98.06 93 ALA A O 1
ATOM 738 N N . SER A 1 94 ? -8.760 3.423 30.472 1.00 97.88 94 SER A N 1
ATOM 739 C CA . SER A 1 94 ? -9.157 4.253 31.605 1.00 97.88 94 SER A CA 1
ATOM 740 C C . SER A 1 94 ? -9.419 3.386 32.850 1.00 97.88 94 SER A C 1
ATOM 742 O O . SER A 1 94 ? -9.690 2.182 32.736 1.00 97.88 94 SER A O 1
ATOM 744 N N . PRO A 1 95 ? -9.373 3.979 34.056 1.00 96.75 95 PRO A N 1
ATOM 745 C CA . PRO A 1 95 ? -10.022 3.381 35.217 1.00 96.75 95 PRO A CA 1
ATOM 746 C C . PRO A 1 95 ? -11.530 3.264 34.963 1.00 96.75 95 PRO A C 1
ATOM 748 O O . PRO A 1 95 ? -12.056 3.891 34.036 1.00 96.75 95 PRO A O 1
ATOM 751 N N . GLU A 1 96 ? -12.226 2.521 35.818 1.00 96.31 96 GLU A N 1
ATOM 752 C CA . GLU A 1 96 ? -13.675 2.673 35.924 1.00 96.31 96 GLU A CA 1
ATOM 753 C C . GLU A 1 96 ? -13.982 4.087 36.439 1.00 96.31 96 GLU A C 1
ATOM 755 O O . GLU A 1 96 ? -13.395 4.539 37.426 1.00 96.31 96 GLU A O 1
ATOM 760 N N . THR A 1 97 ? -14.854 4.814 35.744 1.00 94.44 97 THR A N 1
ATOM 761 C CA . THR A 1 97 ? -15.266 6.169 36.132 1.00 94.44 97 THR A CA 1
ATOM 762 C C . THR A 1 97 ? -16.785 6.254 36.201 1.00 94.44 97 THR A C 1
ATOM 764 O O . THR A 1 97 ? -17.488 5.381 35.706 1.00 94.44 97 THR A O 1
ATOM 767 N N . ARG A 1 98 ? -17.325 7.359 36.726 1.00 95.94 98 ARG A N 1
ATOM 768 C CA . ARG A 1 98 ? -18.774 7.635 36.657 1.00 95.94 98 ARG A CA 1
ATOM 769 C C . ARG A 1 98 ? -19.337 7.638 35.231 1.00 95.94 98 ARG A C 1
ATOM 771 O O . ARG A 1 98 ? -20.528 7.426 35.050 1.00 95.94 98 ARG A O 1
ATOM 778 N N . ALA A 1 99 ? -18.486 7.904 34.240 1.00 94.94 99 ALA A N 1
ATOM 779 C CA . ALA A 1 99 ? -18.839 7.886 32.829 1.00 94.94 99 ALA A CA 1
ATOM 780 C C . ALA A 1 99 ? -18.540 6.528 32.173 1.00 94.94 99 ALA A C 1
ATOM 782 O O . ALA A 1 99 ? -18.674 6.416 30.963 1.00 94.94 99 ALA A O 1
ATOM 783 N N . GLY A 1 100 ? -18.118 5.510 32.929 1.00 96.69 100 GLY A N 1
ATOM 784 C CA . GLY A 1 100 ? -17.709 4.202 32.424 1.00 96.69 100 GLY A CA 1
ATOM 785 C C . GLY A 1 100 ? -16.213 4.090 32.146 1.00 96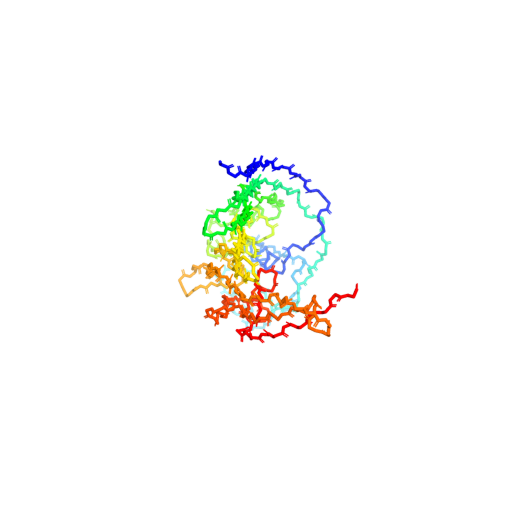.69 100 GLY A C 1
ATOM 786 O O . GLY A 1 100 ? -15.396 4.881 32.639 1.00 96.69 100 GLY A O 1
ATOM 787 N N . ARG A 1 101 ? -15.865 3.090 31.337 1.00 97.75 101 ARG A N 1
ATOM 788 C CA . ARG A 1 101 ? -14.499 2.693 31.005 1.00 97.75 101 ARG A CA 1
ATOM 789 C C . ARG A 1 101 ? -14.228 2.813 29.512 1.00 97.75 101 ARG A C 1
ATOM 791 O O . ARG A 1 101 ? -15.021 2.361 28.691 1.00 97.75 101 ARG A O 1
ATOM 798 N N . PHE A 1 102 ? -13.074 3.366 29.167 1.00 98.06 102 PHE A N 1
ATOM 799 C CA . PHE A 1 102 ? -12.609 3.545 27.797 1.00 98.06 102 PHE A CA 1
ATOM 800 C C . PHE A 1 102 ? -11.379 2.678 27.538 1.00 98.06 102 PHE A C 1
ATOM 802 O O . PHE A 1 102 ? -10.445 2.668 28.337 1.00 98.06 102 PHE A O 1
ATOM 809 N N . ASP A 1 103 ? -11.361 1.990 26.403 1.00 98.31 103 ASP A N 1
ATOM 810 C CA . ASP A 1 103 ? -10.185 1.328 25.850 1.00 98.31 103 ASP A CA 1
ATOM 811 C C . ASP A 1 103 ? -9.895 1.896 24.467 1.00 98.31 103 ASP A C 1
ATOM 813 O O . ASP A 1 103 ? -10.754 1.882 23.587 1.00 98.31 103 ASP A O 1
ATOM 817 N N . VAL A 1 104 ? -8.671 2.365 24.274 1.00 98.44 104 VAL A N 1
ATOM 818 C CA . VAL A 1 104 ? -8.156 2.883 23.012 1.00 98.44 104 VAL A CA 1
ATOM 819 C C . VAL A 1 104 ? -6.944 2.057 22.621 1.00 98.44 104 VAL A C 1
ATOM 821 O O . VAL A 1 104 ? -6.048 1.829 23.430 1.00 98.44 104 VAL A O 1
ATOM 824 N N . THR A 1 105 ? -6.897 1.614 21.372 1.00 98.62 105 THR A N 1
ATOM 825 C CA . THR A 1 105 ? -5.686 1.068 20.756 1.00 98.62 105 THR A CA 1
ATOM 826 C C . THR A 1 105 ? -5.458 1.777 19.436 1.00 98.62 105 THR A C 1
ATOM 828 O O . THR A 1 105 ? -6.383 1.888 18.640 1.00 98.62 105 THR A O 1
ATOM 831 N N . LEU A 1 106 ? -4.237 2.238 19.194 1.00 98.56 106 LEU A N 1
ATOM 832 C CA . LEU A 1 106 ? -3.785 2.785 17.922 1.00 98.56 106 LEU A CA 1
ATOM 833 C C . LEU A 1 106 ? -2.500 2.057 17.536 1.00 98.56 106 LEU A C 1
ATOM 835 O O . LEU A 1 106 ? -1.567 2.003 18.333 1.00 98.56 106 LEU A O 1
ATOM 839 N N . ASN A 1 107 ? -2.451 1.506 16.329 1.00 98.75 107 ASN A N 1
ATOM 840 C CA . ASN A 1 107 ? -1.237 0.943 15.749 1.00 98.75 107 ASN A CA 1
ATOM 841 C C . ASN A 1 107 ? -0.955 1.654 14.428 1.00 98.75 107 ASN A C 1
ATOM 843 O O . ASN A 1 107 ? -1.880 1.865 13.638 1.00 98.75 107 ASN A O 1
ATOM 847 N N . GLY A 1 108 ? 0.301 1.995 14.178 1.00 98.56 108 GLY A N 1
ATOM 848 C CA . GLY A 1 108 ? 0.735 2.631 12.943 1.00 98.56 108 GLY A CA 1
ATOM 849 C C . GLY A 1 108 ? 2.041 2.048 12.453 1.00 98.56 108 GLY A C 1
ATOM 850 O O . GLY A 1 108 ? 2.886 1.695 13.259 1.00 98.56 108 GLY A O 1
ATOM 851 N N . THR A 1 109 ? 2.214 2.009 11.142 1.00 98.50 109 THR A N 1
ATOM 852 C CA . THR A 1 109 ? 3.471 1.639 10.494 1.00 98.50 109 THR A CA 1
ATOM 853 C C . THR A 1 109 ? 3.834 2.736 9.512 1.00 98.50 109 THR A C 1
ATOM 855 O O . THR A 1 109 ? 2.988 3.176 8.721 1.00 98.50 109 THR A O 1
ATOM 858 N N . ARG A 1 110 ? 5.096 3.162 9.555 1.00 98.44 110 ARG A N 1
ATOM 859 C CA . ARG A 1 110 ? 5.699 4.064 8.577 1.00 98.44 110 ARG A CA 1
ATOM 860 C C . ARG A 1 110 ? 6.868 3.386 7.889 1.00 98.44 110 ARG A C 1
ATOM 862 O O . ARG A 1 110 ? 7.832 3.020 8.553 1.00 98.44 110 ARG A O 1
ATOM 869 N N . LEU A 1 111 ? 6.844 3.345 6.564 1.00 98.31 111 LEU A N 1
ATOM 870 C CA . LEU A 1 111 ? 8.034 3.025 5.784 1.00 98.31 111 LEU A CA 1
ATOM 871 C C . LEU A 1 111 ? 8.959 4.250 5.710 1.00 98.31 111 LEU A C 1
ATOM 873 O O . LEU A 1 111 ? 8.540 5.352 5.336 1.00 98.31 111 LEU A O 1
ATOM 877 N N . ILE A 1 112 ? 10.218 4.045 6.091 1.00 98.12 112 ILE A N 1
ATOM 878 C CA . ILE A 1 112 ? 11.318 5.007 5.944 1.00 98.12 112 ILE A CA 1
ATOM 879 C C . ILE A 1 112 ? 12.082 4.711 4.658 1.00 98.12 112 ILE A C 1
ATOM 881 O O . ILE A 1 112 ? 12.372 5.628 3.896 1.00 98.12 112 ILE A O 1
ATOM 885 N N . GLU A 1 113 ? 12.365 3.435 4.406 1.00 98.00 113 GLU A N 1
ATOM 886 C CA . GLU A 1 113 ? 12.973 2.962 3.171 1.00 98.00 113 GLU A CA 1
ATOM 887 C C . GLU A 1 113 ? 12.279 1.688 2.714 1.00 98.00 113 GLU A C 1
ATOM 889 O O . GLU A 1 113 ? 11.972 0.803 3.506 1.00 98.00 113 GLU A O 1
ATOM 894 N N . PHE A 1 114 ? 12.042 1.608 1.419 1.00 96.88 114 PHE A N 1
ATOM 895 C CA . PHE A 1 114 ? 11.709 0.378 0.732 1.00 96.88 114 PHE A CA 1
ATOM 896 C C . PHE A 1 114 ? 12.374 0.532 -0.625 1.00 96.88 114 PHE A C 1
ATOM 898 O O . PHE A 1 114 ? 11.792 1.085 -1.553 1.00 96.88 114 PHE A O 1
ATOM 905 N N . TYR A 1 115 ? 13.646 0.163 -0.693 1.00 96.75 115 TYR A N 1
ATOM 906 C CA . TYR A 1 115 ? 14.482 0.413 -1.855 1.00 96.75 115 TYR A CA 1
ATOM 907 C C . TYR A 1 115 ? 15.021 -0.902 -2.381 1.00 96.75 115 TYR A C 1
ATOM 909 O O . TYR A 1 115 ? 15.611 -1.674 -1.625 1.00 96.75 115 TYR A O 1
ATOM 917 N N . ARG A 1 116 ? 14.827 -1.145 -3.674 1.00 95.38 116 ARG A N 1
ATOM 918 C CA . ARG A 1 116 ? 15.447 -2.263 -4.379 1.00 95.38 116 ARG A CA 1
ATOM 919 C C . ARG A 1 116 ? 16.554 -1.725 -5.261 1.00 95.38 116 ARG A C 1
ATOM 921 O O . ARG A 1 116 ? 16.328 -0.785 -6.024 1.00 95.38 116 ARG A O 1
ATOM 928 N N . GLN A 1 117 ? 17.740 -2.306 -5.162 1.00 94.50 117 GLN A N 1
ATOM 929 C CA . GLN A 1 117 ? 18.833 -1.930 -6.043 1.00 94.50 117 GLN A CA 1
ATOM 930 C C . GLN A 1 117 ? 18.434 -2.177 -7.507 1.00 94.50 117 GLN A C 1
ATOM 932 O O . GLN A 1 117 ? 17.663 -3.079 -7.829 1.00 94.50 117 GLN A O 1
ATOM 937 N N . ARG A 1 118 ? 18.874 -1.293 -8.405 1.00 92.44 118 ARG A N 1
ATOM 938 C CA . ARG A 1 118 ? 18.648 -1.477 -9.840 1.00 92.44 118 ARG A CA 1
ATOM 939 C C . ARG A 1 118 ? 19.701 -2.440 -10.368 1.00 92.44 118 ARG A C 1
ATOM 941 O O . ARG A 1 118 ? 20.877 -2.274 -10.052 1.00 92.44 118 ARG A O 1
ATOM 948 N N . SER A 1 119 ? 19.280 -3.407 -11.180 1.00 91.31 119 SER A N 1
ATOM 949 C CA . SER A 1 119 ? 20.231 -4.240 -11.915 1.00 91.31 119 SER A CA 1
ATOM 950 C C . SER A 1 119 ? 21.002 -3.384 -12.926 1.00 91.31 119 SER A C 1
ATOM 952 O O . SER A 1 119 ? 20.507 -2.317 -13.313 1.00 91.31 119 SER A O 1
ATOM 954 N N . PRO A 1 120 ? 22.173 -3.829 -13.413 1.00 90.56 120 PRO A N 1
ATOM 955 C CA . PRO A 1 120 ? 22.922 -3.095 -14.434 1.00 90.56 120 PRO A CA 1
ATOM 956 C C . PRO A 1 120 ? 22.076 -2.739 -15.664 1.00 90.56 120 PRO A C 1
ATOM 958 O O . PRO A 1 120 ? 22.166 -1.627 -16.177 1.00 90.56 120 PRO A O 1
ATOM 961 N N . ALA A 1 121 ? 21.187 -3.645 -16.084 1.00 88.69 121 ALA A N 1
ATOM 962 C CA . ALA A 1 121 ? 20.260 -3.399 -17.184 1.00 88.69 121 ALA A CA 1
ATOM 963 C C . ALA A 1 121 ? 19.258 -2.278 -16.859 1.00 88.69 121 ALA A C 1
ATOM 965 O O . ALA A 1 121 ? 19.071 -1.378 -17.670 1.00 88.69 121 ALA A O 1
ATOM 966 N N . LEU A 1 122 ? 18.647 -2.282 -15.666 1.00 91.56 122 LEU A N 1
ATOM 967 C CA . LEU A 1 122 ? 17.733 -1.207 -15.255 1.00 91.56 122 LEU A CA 1
ATOM 968 C C . LEU A 1 122 ? 18.452 0.136 -15.109 1.00 91.56 122 LEU A C 1
ATOM 970 O O . LEU A 1 122 ? 17.882 1.169 -15.452 1.00 91.56 122 LEU A O 1
ATOM 974 N N . GLN A 1 123 ? 19.692 0.133 -14.614 1.00 92.25 123 GLN A N 1
ATOM 975 C CA . GLN A 1 123 ? 20.486 1.352 -14.501 1.00 92.25 123 GLN A CA 1
ATOM 976 C C . GLN A 1 123 ? 20.799 1.938 -15.883 1.00 92.25 123 GLN A C 1
ATOM 978 O O . GLN A 1 123 ? 20.589 3.129 -16.085 1.00 92.25 123 GLN A O 1
ATOM 983 N N . ALA A 1 124 ? 21.174 1.102 -16.856 1.00 91.00 124 ALA A N 1
ATOM 984 C CA . ALA A 1 124 ? 21.405 1.544 -18.230 1.00 91.00 124 ALA A CA 1
ATOM 985 C C . ALA A 1 124 ? 20.162 2.200 -18.863 1.00 91.00 124 ALA A C 1
ATOM 987 O O . ALA A 1 124 ? 20.295 3.163 -19.615 1.00 91.00 124 ALA A O 1
ATOM 988 N N . LEU A 1 125 ? 18.950 1.728 -18.538 1.00 92.88 125 LEU A N 1
ATOM 989 C CA . LEU A 1 125 ? 17.710 2.360 -19.008 1.00 92.88 125 LEU A CA 1
ATOM 990 C C . LEU A 1 125 ? 17.471 3.740 -18.388 1.00 92.88 125 LEU A C 1
ATOM 992 O O . LEU A 1 125 ? 16.984 4.641 -19.068 1.00 92.88 125 LEU A O 1
ATOM 996 N N . GLU A 1 126 ? 17.797 3.922 -17.110 1.00 91.12 126 GLU A N 1
ATOM 997 C CA . GLU A 1 126 ? 17.683 5.230 -16.456 1.00 91.12 126 GLU A CA 1
ATOM 998 C C . GLU A 1 126 ? 18.748 6.202 -16.979 1.00 91.12 126 GLU A C 1
ATOM 1000 O O . GLU A 1 126 ? 18.446 7.368 -17.231 1.00 91.12 126 GLU A O 1
ATOM 1005 N N . ASP A 1 127 ? 19.965 5.719 -17.234 1.00 92.06 127 ASP A N 1
ATOM 1006 C CA . ASP A 1 127 ? 21.031 6.513 -17.851 1.00 92.06 127 ASP A CA 1
ATOM 1007 C C . ASP A 1 127 ? 20.651 6.924 -19.286 1.00 92.06 127 ASP A C 1
ATOM 1009 O O . ASP A 1 127 ? 20.881 8.064 -19.692 1.00 92.06 127 ASP A O 1
ATOM 1013 N N . ALA A 1 128 ? 19.978 6.042 -20.036 1.00 93.06 128 ALA A N 1
ATOM 1014 C CA . ALA A 1 128 ? 19.455 6.343 -21.369 1.00 93.06 128 ALA A CA 1
ATOM 1015 C C . ALA A 1 128 ? 18.380 7.447 -21.364 1.00 93.06 128 ALA A C 1
ATOM 1017 O O . ALA A 1 128 ? 18.214 8.149 -22.361 1.00 93.06 128 ALA A O 1
ATOM 1018 N N . LYS A 1 129 ? 17.672 7.663 -20.248 1.00 91.62 129 LYS A N 1
ATOM 1019 C CA . LYS A 1 129 ? 16.802 8.842 -20.108 1.00 91.62 129 LYS A CA 1
ATOM 1020 C C . LYS A 1 129 ? 17.599 10.121 -19.936 1.00 91.62 129 LYS A C 1
ATOM 1022 O O . LYS A 1 129 ? 17.244 11.144 -20.513 1.00 91.62 129 LYS A O 1
ATOM 1027 N N . ALA A 1 130 ? 18.673 10.074 -19.150 1.00 88.62 130 ALA A N 1
ATOM 1028 C CA . ALA A 1 130 ? 19.518 11.239 -18.908 1.00 88.62 130 ALA A CA 1
ATOM 1029 C C . ALA A 1 130 ? 20.199 11.736 -20.195 1.00 88.62 130 ALA A C 1
ATOM 1031 O O . ALA A 1 130 ? 20.442 12.932 -20.338 1.00 88.62 130 ALA A O 1
ATOM 1032 N N . THR A 1 131 ? 20.461 10.837 -21.147 1.00 90.19 131 THR A N 1
ATOM 1033 C CA . THR A 1 131 ? 21.006 11.173 -22.472 1.00 90.19 131 THR A CA 1
ATOM 1034 C C . THR A 1 131 ? 19.938 11.531 -23.511 1.00 90.19 131 THR A C 1
ATOM 1036 O O . THR A 1 131 ? 20.287 11.902 -24.629 1.00 90.19 131 THR A O 1
ATOM 1039 N N . GLY A 1 132 ? 18.648 11.442 -23.166 1.00 89.88 132 GLY A N 1
ATOM 1040 C CA . GLY A 1 132 ? 17.528 11.715 -24.072 1.00 89.88 132 GLY A CA 1
ATOM 1041 C C . GLY A 1 132 ? 17.216 10.593 -25.068 1.00 89.88 132 GLY A C 1
ATOM 1042 O O . GLY A 1 132 ? 16.354 10.776 -25.923 1.00 89.88 132 GLY A O 1
ATOM 1043 N N . LEU A 1 133 ? 17.874 9.432 -24.962 1.00 90.62 133 LEU A N 1
ATOM 1044 C CA . LEU A 1 133 ? 17.571 8.259 -25.792 1.00 90.62 133 LEU A CA 1
ATOM 1045 C C . LEU A 1 133 ? 16.225 7.627 -25.434 1.00 90.62 133 LEU A C 1
ATOM 1047 O O . LEU A 1 133 ? 15.598 7.016 -26.295 1.00 90.62 133 LEU A O 1
ATOM 1051 N N . VAL A 1 134 ? 15.791 7.756 -24.180 1.00 90.94 134 VAL A N 1
ATOM 1052 C CA . VAL A 1 134 ? 14.478 7.328 -23.682 1.00 90.94 134 VAL A CA 1
ATOM 1053 C C . VAL A 1 134 ? 13.736 8.554 -23.170 1.00 90.94 134 VAL A C 1
ATOM 1055 O O . VAL A 1 134 ? 14.298 9.350 -22.419 1.00 90.94 134 VAL A O 1
ATOM 1058 N N . ASP A 1 135 ? 12.466 8.696 -23.549 1.00 87.19 135 ASP A N 1
ATOM 1059 C CA . ASP A 1 135 ? 11.633 9.788 -23.048 1.00 87.19 135 ASP A CA 1
ATOM 1060 C C . ASP A 1 135 ? 11.555 9.734 -21.503 1.00 87.19 135 ASP A C 1
ATOM 1062 O O . ASP A 1 135 ? 11.248 8.673 -20.943 1.00 87.19 135 ASP A O 1
ATOM 1066 N N . PRO A 1 136 ? 11.819 10.842 -20.783 1.00 84.75 136 PRO A N 1
ATOM 1067 C CA . PRO A 1 136 ? 11.805 10.858 -19.320 1.00 84.75 136 PRO A CA 1
ATOM 1068 C C . PRO A 1 136 ? 10.475 10.428 -18.681 1.00 84.75 136 PRO A C 1
ATOM 1070 O O . PRO A 1 136 ? 10.475 9.985 -17.530 1.00 84.75 136 PRO A O 1
ATOM 1073 N N . SER A 1 137 ? 9.353 10.538 -19.404 1.00 80.88 137 SER A N 1
ATOM 1074 C CA . SER A 1 137 ? 8.025 10.096 -18.955 1.00 80.88 137 SER A CA 1
ATOM 1075 C C . SER A 1 137 ? 7.860 8.574 -18.947 1.00 80.88 137 SER A C 1
ATOM 1077 O O . SER A 1 137 ? 6.996 8.050 -18.238 1.00 80.88 137 SER A O 1
ATOM 1079 N N . ILE A 1 138 ? 8.701 7.837 -19.681 1.00 84.38 138 ILE A N 1
ATOM 1080 C CA . ILE A 1 138 ? 8.661 6.375 -19.707 1.00 84.38 138 ILE A CA 1
ATOM 1081 C C . ILE A 1 138 ? 9.108 5.843 -18.348 1.00 84.38 138 ILE A C 1
ATOM 1083 O O . ILE A 1 138 ? 10.205 6.116 -17.862 1.00 84.38 138 ILE A O 1
ATOM 1087 N N . ARG A 1 139 ? 8.270 5.034 -17.708 1.00 81.44 139 ARG A N 1
ATOM 1088 C CA . ARG A 1 139 ? 8.574 4.484 -16.388 1.00 81.44 139 ARG A CA 1
ATOM 1089 C C . ARG A 1 139 ? 9.427 3.222 -16.502 1.00 81.44 139 ARG A C 1
ATOM 1091 O O . ARG A 1 139 ? 8.999 2.240 -17.097 1.00 81.44 139 ARG A O 1
ATOM 1098 N N . VAL A 1 140 ? 10.590 3.230 -15.853 1.00 87.06 140 VAL A N 1
ATOM 1099 C CA . VAL A 1 140 ? 11.397 2.023 -15.620 1.00 87.06 140 VAL A CA 1
ATOM 1100 C C . VAL A 1 140 ? 10.967 1.456 -14.270 1.00 87.06 140 VAL A C 1
ATOM 1102 O O . VAL A 1 140 ? 10.879 2.190 -13.284 1.00 87.06 140 VAL A O 1
ATOM 1105 N N . THR A 1 141 ? 10.620 0.172 -14.228 1.00 86.44 141 THR A N 1
ATOM 1106 C CA . THR A 1 141 ? 10.089 -0.483 -13.017 1.00 86.44 141 THR A CA 1
ATOM 1107 C C . THR A 1 141 ? 11.024 -1.590 -12.532 1.00 86.44 141 THR A C 1
ATOM 1109 O O . THR A 1 141 ? 12.018 -1.895 -13.181 1.00 86.44 141 THR A O 1
ATOM 1112 N N . GLY A 1 142 ? 10.744 -2.186 -11.370 1.00 84.62 142 GLY A N 1
ATOM 1113 C CA . GLY A 1 142 ? 11.519 -3.327 -10.859 1.00 84.62 142 GLY A CA 1
ATOM 1114 C C . GLY A 1 142 ? 12.753 -2.969 -10.024 1.00 84.62 142 GLY A C 1
ATOM 1115 O O . GLY A 1 142 ? 13.366 -3.872 -9.466 1.00 84.62 142 GLY A O 1
ATOM 1116 N N . GLY A 1 143 ? 13.066 -1.681 -9.854 1.00 89.31 143 GLY A N 1
ATOM 1117 C CA . GLY A 1 143 ? 14.120 -1.181 -8.966 1.00 89.31 143 GLY A CA 1
ATOM 1118 C C . GLY A 1 143 ? 13.850 0.258 -8.509 1.00 89.31 143 GLY A C 1
ATOM 1119 O O . GLY A 1 143 ? 12.887 0.888 -8.944 1.00 89.31 143 GLY A O 1
ATOM 1120 N N . GLY A 1 144 ? 14.696 0.784 -7.627 1.00 92.25 144 GLY A N 1
ATOM 1121 C CA . GLY A 1 144 ? 14.563 2.121 -7.054 1.00 92.25 144 GLY A CA 1
ATOM 1122 C C . GLY A 1 144 ? 13.700 2.169 -5.787 1.00 92.25 144 GLY A C 1
ATOM 1123 O O . GLY A 1 144 ? 13.559 1.183 -5.061 1.00 92.25 144 GLY A O 1
ATOM 1124 N N . ASN A 1 145 ? 13.136 3.350 -5.506 1.00 93.25 145 ASN A N 1
ATOM 1125 C CA . ASN A 1 145 ? 12.265 3.568 -4.351 1.00 93.25 145 ASN A CA 1
ATOM 1126 C C . ASN A 1 145 ? 10.856 3.015 -4.609 1.00 93.25 145 ASN A C 1
ATOM 1128 O O . ASN A 1 145 ? 10.166 3.421 -5.547 1.00 93.25 145 ASN A O 1
ATOM 1132 N N . LEU A 1 146 ? 10.424 2.117 -3.733 1.00 93.81 146 LEU A N 1
ATOM 1133 C CA . LEU A 1 146 ? 9.139 1.435 -3.786 1.00 93.81 146 LEU A CA 1
ATOM 1134 C C . LEU A 1 146 ? 8.117 2.045 -2.818 1.00 93.81 146 LEU A C 1
ATOM 1136 O O . LEU A 1 146 ? 6.937 1.720 -2.910 1.00 93.81 146 LEU A O 1
ATOM 1140 N N . ILE A 1 147 ? 8.513 2.960 -1.925 1.00 95.81 147 ILE A N 1
ATOM 1141 C CA . ILE A 1 147 ? 7.566 3.664 -1.048 1.00 95.81 147 ILE A CA 1
ATOM 1142 C C . ILE A 1 147 ? 6.623 4.528 -1.881 1.00 95.81 147 ILE A C 1
ATOM 1144 O O . ILE A 1 147 ? 7.049 5.333 -2.705 1.00 95.81 147 ILE A O 1
ATOM 1148 N N . GLY A 1 148 ? 5.325 4.409 -1.605 1.00 93.94 148 GLY A N 1
ATOM 1149 C CA . GLY A 1 148 ? 4.286 5.157 -2.299 1.00 93.94 148 GLY A CA 1
ATOM 1150 C C . GLY A 1 148 ? 4.106 4.709 -3.744 1.00 93.94 148 GLY A C 1
ATOM 1151 O O . GLY A 1 148 ? 3.541 5.462 -4.526 1.00 93.94 148 GLY A O 1
ATOM 1152 N N . ASN A 1 149 ? 4.560 3.508 -4.103 1.00 90.31 149 ASN A N 1
ATOM 1153 C CA . ASN A 1 149 ? 4.563 3.010 -5.469 1.00 90.31 149 ASN A CA 1
ATOM 1154 C C . ASN A 1 149 ? 4.000 1.578 -5.527 1.00 90.31 149 ASN A C 1
ATOM 1156 O O . ASN A 1 149 ? 4.404 0.723 -4.738 1.00 90.31 149 ASN A O 1
ATOM 1160 N N . GLY A 1 150 ? 3.062 1.317 -6.445 1.00 85.31 150 GLY A N 1
ATOM 1161 C CA . GLY A 1 150 ? 2.616 -0.040 -6.782 1.00 85.31 150 GLY A CA 1
ATOM 1162 C C . GLY A 1 150 ? 1.989 -0.801 -5.614 1.00 85.31 150 GLY A C 1
ATOM 1163 O O . GLY A 1 150 ? 2.257 -1.985 -5.442 1.00 85.31 150 GLY A O 1
ATOM 1164 N N . GLY A 1 151 ? 1.211 -0.112 -4.774 1.00 89.75 151 GLY A N 1
ATOM 1165 C CA . GLY A 1 151 ? 0.540 -0.724 -3.623 1.00 89.75 151 GLY A CA 1
ATOM 1166 C C . GLY A 1 151 ? 1.345 -0.734 -2.319 1.00 89.75 151 GLY A C 1
ATOM 1167 O O . GLY A 1 151 ? 0.930 -1.387 -1.365 1.00 89.75 151 GLY A O 1
ATOM 1168 N N . ASN A 1 152 ? 2.450 0.014 -2.233 1.00 93.81 152 ASN A N 1
ATOM 1169 C CA . ASN A 1 152 ? 3.248 0.164 -1.009 1.00 93.81 152 ASN A CA 1
ATOM 1170 C C . ASN A 1 152 ? 2.997 1.526 -0.324 1.00 93.81 152 ASN A C 1
ATOM 1172 O O . ASN A 1 152 ? 3.842 2.420 -0.408 1.00 93.81 152 ASN A O 1
ATOM 1176 N N . PRO A 1 153 ? 1.845 1.755 0.336 1.00 96.62 153 PRO A N 1
ATOM 1177 C CA . PRO A 1 153 ? 1.571 3.025 1.001 1.00 96.62 153 PRO A CA 1
ATOM 1178 C C . PRO A 1 153 ? 2.602 3.297 2.103 1.00 96.62 153 PRO A C 1
ATOM 1180 O O . PRO A 1 153 ? 2.905 2.424 2.913 1.00 96.62 153 PRO A O 1
ATOM 1183 N N . GLN A 1 154 ? 3.108 4.532 2.167 1.00 98.06 154 GLN A N 1
ATOM 1184 C CA . GLN A 1 154 ? 4.092 4.927 3.178 1.00 98.06 154 GLN A CA 1
ATOM 1185 C C . GLN A 1 154 ? 3.561 4.786 4.608 1.00 98.06 154 GLN A C 1
ATOM 1187 O O . GLN A 1 154 ? 4.323 4.459 5.516 1.00 98.06 154 GLN A O 1
ATOM 1192 N N . TRP A 1 155 ? 2.269 5.055 4.805 1.00 98.38 155 TRP A N 1
ATOM 1193 C CA . TRP A 1 155 ? 1.623 5.007 6.108 1.00 98.38 155 TRP A CA 1
ATOM 1194 C C . TRP A 1 155 ? 0.436 4.061 6.109 1.00 98.38 155 TRP A C 1
ATOM 1196 O O . TRP A 1 155 ? -0.464 4.163 5.269 1.00 98.38 155 TRP A O 1
ATOM 1206 N N . LYS A 1 156 ? 0.374 3.226 7.143 1.00 98.19 156 LYS A N 1
ATOM 1207 C CA . LYS A 1 156 ? -0.819 2.462 7.504 1.00 98.19 156 LYS A CA 1
ATOM 1208 C C . LYS A 1 156 ? -1.126 2.696 8.971 1.00 98.19 156 LYS A C 1
ATOM 1210 O O . LYS A 1 156 ? -0.228 2.657 9.802 1.00 98.19 156 LYS A O 1
ATOM 1215 N N . TRP A 1 157 ? -2.395 2.927 9.284 1.00 98.56 157 TRP A N 1
ATOM 1216 C CA . TRP A 1 157 ? -2.861 3.101 10.656 1.00 98.56 157 TRP A CA 1
ATOM 1217 C C . TRP A 1 157 ? -4.092 2.240 10.909 1.00 98.56 157 TRP A C 1
ATOM 1219 O O . TRP A 1 157 ? -4.933 2.045 10.033 1.00 98.56 157 TRP A O 1
ATOM 1229 N N . SER A 1 158 ? -4.222 1.739 12.127 1.00 98.56 158 SER A N 1
ATOM 1230 C CA . SER A 1 158 ? -5.429 1.088 12.614 1.00 98.56 158 SER A CA 1
ATOM 1231 C C . SER A 1 158 ? -5.726 1.561 14.025 1.00 98.56 158 SER A C 1
ATOM 1233 O O . SER A 1 158 ? -4.816 1.787 14.818 1.00 98.56 158 SER A O 1
ATOM 1235 N N . GLY A 1 159 ? -7.003 1.726 14.336 1.00 98.62 159 GLY A N 1
ATOM 1236 C CA . GLY A 1 159 ? -7.435 2.201 15.636 1.00 98.62 159 GLY A CA 1
ATOM 1237 C C . GLY A 1 159 ? -8.710 1.524 16.092 1.00 98.62 159 GLY A C 1
ATOM 1238 O O . GLY A 1 159 ? -9.574 1.203 15.275 1.00 98.62 159 GLY A O 1
ATOM 1239 N N . THR A 1 160 ? -8.836 1.330 17.397 1.00 98.75 160 THR A N 1
ATOM 1240 C CA . THR A 1 160 ? -10.068 0.913 18.057 1.00 98.75 160 THR A CA 1
ATOM 1241 C C . THR A 1 160 ? -10.323 1.797 19.269 1.00 98.75 160 THR A C 1
ATOM 1243 O O . THR A 1 160 ? -9.403 2.182 19.989 1.00 98.75 160 THR A O 1
ATOM 1246 N N . LEU A 1 161 ? -11.592 2.114 19.484 1.00 98.62 161 LEU A N 1
ATOM 1247 C CA . LEU A 1 161 ? -12.107 2.756 20.683 1.00 98.62 161 LEU A CA 1
ATOM 1248 C C . LEU A 1 161 ? -13.275 1.906 21.166 1.00 98.62 161 LEU A C 1
ATOM 1250 O O . LEU A 1 161 ? -14.173 1.598 20.388 1.00 98.62 161 LEU A O 1
ATOM 1254 N N . THR A 1 162 ? -13.278 1.519 22.432 1.00 98.69 162 THR A N 1
ATOM 1255 C CA . THR A 1 162 ? -14.434 0.895 23.074 1.00 98.69 162 THR A CA 1
ATOM 1256 C C . THR A 1 162 ? -14.749 1.637 24.355 1.00 98.69 162 THR A C 1
ATOM 1258 O O . THR A 1 162 ? -13.876 1.846 25.188 1.00 98.69 162 THR A O 1
ATOM 1261 N N . TRP A 1 163 ? -16.006 2.010 24.512 1.00 98.69 163 TRP A N 1
ATOM 1262 C CA . TRP A 1 163 ? -16.566 2.559 25.729 1.00 98.69 163 TRP A CA 1
ATOM 1263 C C . TRP A 1 163 ? -17.510 1.528 26.342 1.00 98.69 163 TRP A C 1
ATOM 1265 O O . TRP A 1 163 ? -18.317 0.928 25.632 1.00 98.69 163 TRP A O 1
ATOM 1275 N N . ARG A 1 164 ? -17.395 1.294 27.647 1.00 98.50 164 ARG A N 1
ATOM 1276 C CA . ARG A 1 164 ? -18.272 0.395 28.398 1.00 98.50 164 ARG A CA 1
ATOM 1277 C C . ARG A 1 164 ? -18.850 1.123 29.592 1.00 98.50 164 ARG A C 1
ATOM 1279 O O . ARG A 1 164 ? -18.112 1.754 30.342 1.00 98.50 164 ARG A O 1
ATOM 1286 N N . TYR A 1 165 ? -20.151 0.995 29.776 1.00 97.88 165 TYR A N 1
ATOM 1287 C CA . TYR A 1 165 ? -20.866 1.528 30.918 1.00 97.88 165 TYR A CA 1
ATOM 1288 C C . TYR A 1 165 ? -21.960 0.548 31.323 1.00 97.88 165 TYR A C 1
ATOM 1290 O O . TYR A 1 165 ? -22.929 0.351 30.592 1.00 97.88 165 TYR A O 1
ATOM 1298 N N . GLN A 1 166 ? -21.793 -0.079 32.489 1.00 95.38 166 GLN A N 1
ATOM 1299 C CA . GLN A 1 166 ? -22.701 -1.119 32.978 1.00 95.38 166 GLN A CA 1
ATOM 1300 C C . GLN A 1 166 ? -22.912 -2.231 31.924 1.00 95.38 166 GLN A C 1
ATOM 1302 O O . GLN A 1 166 ? -21.954 -2.907 31.559 1.00 95.38 166 GLN A O 1
ATOM 1307 N N . GLN A 1 167 ? -24.140 -2.431 31.438 1.00 95.75 167 GLN A N 1
ATOM 1308 C CA . GLN A 1 167 ? -24.495 -3.427 30.419 1.00 95.75 167 GLN A CA 1
ATOM 1309 C C . GLN A 1 167 ? -24.226 -2.954 28.984 1.00 95.75 167 GLN A C 1
ATOM 1311 O O . GLN A 1 167 ? -24.309 -3.748 28.051 1.00 95.75 167 GLN A O 1
ATOM 1316 N N . LEU A 1 168 ? -23.934 -1.668 28.783 1.00 97.88 168 LEU A N 1
ATOM 1317 C CA . LEU A 1 168 ? -23.762 -1.068 27.467 1.00 97.88 168 LEU A CA 1
ATOM 1318 C C . LEU A 1 168 ? -22.286 -1.055 27.064 1.00 97.88 168 LEU A C 1
ATOM 1320 O O . LEU A 1 168 ? -21.418 -0.608 27.811 1.00 97.88 168 LEU A O 1
ATOM 1324 N N . SER A 1 169 ? -22.003 -1.491 25.843 1.00 98.44 169 SER A N 1
ATOM 1325 C CA . SER A 1 169 ? -20.701 -1.352 25.197 1.00 98.44 169 SER A CA 1
ATOM 1326 C C . SER A 1 169 ? -20.868 -0.708 23.823 1.00 98.44 169 SER A C 1
ATOM 1328 O O . SER A 1 169 ? -21.578 -1.234 22.971 1.00 98.44 169 SER A O 1
ATOM 1330 N N . VAL A 1 170 ? -20.176 0.398 23.569 1.00 98.69 170 VAL A N 1
ATOM 1331 C CA . VAL A 1 170 ? -20.111 1.052 22.255 1.00 98.69 170 VAL A CA 1
ATOM 1332 C C . VAL A 1 170 ? -18.684 0.952 21.752 1.00 98.69 170 VAL A C 1
ATOM 1334 O O . VAL A 1 170 ? -17.747 1.246 22.490 1.00 98.69 170 VAL A O 1
ATOM 1337 N N . GLY A 1 171 ? -18.491 0.539 20.506 1.00 98.69 171 GLY A N 1
ATOM 1338 C CA . GLY A 1 171 ? -17.160 0.448 19.926 1.00 98.69 171 GLY A CA 1
ATOM 1339 C C . GLY A 1 171 ? -17.088 1.025 18.528 1.00 98.69 171 GLY A C 1
ATOM 1340 O O . GLY A 1 171 ? -18.032 0.927 17.751 1.00 98.69 171 GLY A O 1
ATOM 1341 N N . ALA A 1 172 ? -15.936 1.593 18.201 1.00 98.69 172 ALA A N 1
ATOM 1342 C CA . ALA A 1 172 ? -15.577 2.048 16.873 1.00 98.69 172 ALA A CA 1
ATOM 1343 C C . ALA A 1 172 ? -14.191 1.514 16.501 1.00 98.69 172 ALA A C 1
ATOM 1345 O O . ALA A 1 172 ? -13.327 1.306 17.353 1.00 98.69 172 ALA A O 1
ATOM 1346 N N . SER A 1 173 ? -13.970 1.293 15.212 1.00 98.62 173 SER A N 1
ATOM 1347 C CA . SER A 1 173 ? -12.653 0.969 14.671 1.00 98.62 173 SER A CA 1
ATOM 1348 C C . SER A 1 173 ? -12.436 1.679 13.349 1.00 98.62 173 SER A C 1
ATOM 1350 O O . SER A 1 173 ? -13.392 1.917 12.613 1.00 98.62 173 SER A O 1
ATOM 1352 N N . ALA A 1 174 ? -11.187 2.003 13.044 1.00 98.31 174 ALA A N 1
ATOM 1353 C CA . ALA A 1 174 ? -10.803 2.604 11.780 1.00 98.31 174 ALA A CA 1
ATOM 1354 C C . ALA A 1 174 ? -9.516 1.975 11.247 1.00 98.31 174 ALA A C 1
ATOM 1356 O O . ALA A 1 174 ? -8.638 1.583 12.015 1.00 98.31 174 ALA A O 1
ATOM 1357 N N . ARG A 1 175 ? -9.403 1.888 9.923 1.00 97.75 175 ARG A N 1
ATOM 1358 C CA . ARG A 1 175 ? -8.177 1.519 9.208 1.00 97.75 175 ARG A CA 1
ATOM 1359 C C . ARG A 1 175 ? -7.894 2.572 8.153 1.00 97.75 175 ARG A C 1
ATOM 1361 O O . ARG A 1 175 ? -8.814 2.953 7.435 1.00 97.75 175 ARG A O 1
ATOM 1368 N N . TYR A 1 176 ? -6.650 3.020 8.069 1.00 98.12 176 TYR A N 1
ATOM 1369 C CA . TYR A 1 176 ? -6.175 4.010 7.113 1.00 98.12 176 TYR A CA 1
ATOM 1370 C C . TYR A 1 176 ? -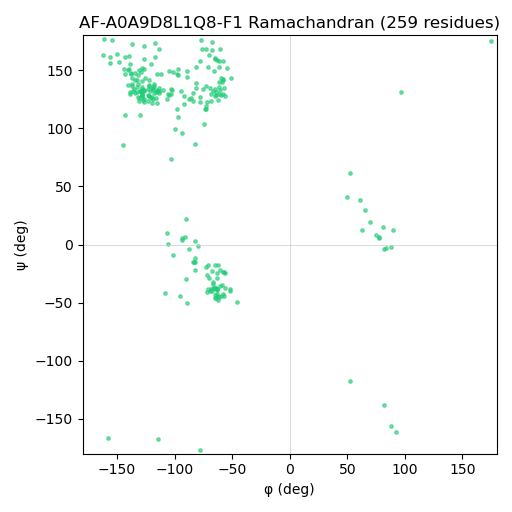4.974 3.480 6.333 1.00 98.12 176 TYR A C 1
ATOM 1372 O O . TYR A 1 176 ? -4.115 2.789 6.882 1.00 98.12 176 TYR A O 1
ATOM 1380 N N . SER A 1 177 ? -4.905 3.827 5.054 1.00 98.12 177 SER A N 1
ATOM 1381 C CA . SER A 1 177 ? -3.720 3.664 4.210 1.00 98.12 177 SER A CA 1
ATOM 1382 C C . SER A 1 177 ? -3.510 4.941 3.402 1.00 98.12 177 SER A C 1
ATOM 1384 O O . SER A 1 177 ? -4.474 5.492 2.860 1.00 98.12 177 SER A O 1
ATOM 1386 N N . SER A 1 178 ? -2.270 5.434 3.357 1.00 98.19 178 SER A N 1
ATOM 1387 C CA . SER A 1 178 ? -1.915 6.618 2.571 1.00 98.19 178 SER A CA 1
ATOM 1388 C C . SER A 1 178 ? -2.031 6.363 1.071 1.00 98.19 178 SER A C 1
ATOM 1390 O O . SER A 1 178 ? -2.161 5.224 0.630 1.00 98.19 178 SER A O 1
ATOM 1392 N N . SER A 1 179 ? -1.978 7.436 0.287 1.00 97.12 179 SER A N 1
ATOM 1393 C CA . SER A 1 179 ? -1.932 7.342 -1.168 1.00 97.12 179 SER A CA 1
ATOM 1394 C C . SER A 1 179 ? -0.643 6.680 -1.655 1.00 97.12 179 SER A C 1
ATOM 1396 O O . SER A 1 179 ? 0.368 6.646 -0.943 1.00 97.12 179 SER A O 1
ATOM 1398 N N . PHE A 1 180 ? -0.693 6.187 -2.886 1.00 95.62 180 PHE A N 1
ATOM 1399 C CA . PHE A 1 180 ? 0.444 5.699 -3.659 1.00 95.62 180 PHE A CA 1
ATOM 1400 C C . PHE A 1 180 ? 0.169 5.924 -5.152 1.00 95.62 180 PHE A C 1
ATOM 1402 O O . PHE A 1 180 ? -0.971 6.180 -5.538 1.00 95.62 180 PHE A O 1
ATOM 1409 N N . VAL A 1 181 ? 1.198 5.849 -5.988 1.00 92.81 181 VAL A N 1
ATOM 1410 C CA . VAL A 1 181 ? 1.075 5.958 -7.444 1.00 92.81 181 VAL A CA 1
ATOM 1411 C C . VAL A 1 181 ? 1.020 4.585 -8.111 1.00 92.81 181 VAL A C 1
ATOM 1413 O O . VAL A 1 181 ? 1.680 3.638 -7.671 1.00 92.81 181 VAL A O 1
ATOM 1416 N N . GLU A 1 182 ? 0.259 4.491 -9.196 1.00 87.00 182 GLU A N 1
ATOM 1417 C CA . GLU A 1 182 ? 0.204 3.322 -10.077 1.00 87.00 182 GLU A CA 1
ATOM 1418 C C . GLU A 1 182 ? 1.487 3.170 -10.886 1.00 87.00 182 GLU A C 1
ATOM 1420 O O . GLU A 1 182 ? 2.138 4.165 -11.194 1.00 87.00 182 GLU A O 1
ATOM 1425 N N . ASN A 1 183 ? 1.822 1.935 -11.271 1.00 78.25 183 ASN A N 1
ATOM 1426 C CA . ASN A 1 183 ? 2.928 1.644 -12.193 1.00 78.25 183 ASN A CA 1
ATOM 1427 C C . ASN A 1 183 ? 2.498 1.612 -13.664 1.00 78.25 183 ASN A C 1
ATOM 1429 O O . ASN A 1 183 ? 3.316 1.924 -14.522 1.00 78.25 183 ASN A O 1
ATOM 1433 N N . GLY A 1 184 ? 1.245 1.241 -13.942 1.00 75.25 184 GLY A N 1
ATOM 1434 C CA . GLY A 1 184 ? 0.741 1.014 -15.302 1.00 75.25 184 GLY A CA 1
ATOM 1435 C C . GLY A 1 184 ? -0.180 2.106 -15.845 1.00 75.25 184 GLY A C 1
ATOM 1436 O O . GLY A 1 184 ? -0.666 1.974 -16.963 1.00 75.25 184 GLY A O 1
ATOM 1437 N N . LEU A 1 185 ? -0.447 3.166 -15.073 1.00 81.44 185 LEU A N 1
ATOM 1438 C CA . LEU A 1 185 ? -1.402 4.206 -15.448 1.00 81.44 185 LEU A CA 1
ATOM 1439 C C . LEU A 1 185 ? -0.807 5.604 -15.263 1.00 81.44 185 LEU A C 1
ATOM 1441 O O . LEU A 1 185 ? -0.338 5.962 -14.179 1.00 81.44 185 LEU A O 1
ATOM 1445 N N . VAL A 1 186 ? -0.879 6.401 -16.325 1.00 83.25 186 VAL A N 1
ATOM 1446 C CA . VAL A 1 186 ? -0.471 7.809 -16.366 1.00 83.25 186 VAL A CA 1
ATOM 1447 C C . VAL A 1 186 ? -1.619 8.666 -16.895 1.00 83.25 186 VAL A C 1
ATOM 1449 O O . VAL A 1 186 ? -2.470 8.195 -17.651 1.00 83.25 186 VAL A O 1
ATOM 1452 N N . LEU A 1 187 ? -1.667 9.921 -16.461 1.00 84.25 187 LEU A N 1
ATOM 1453 C CA . LEU A 1 187 ? -2.546 10.948 -17.007 1.00 84.25 187 LEU A CA 1
ATOM 1454 C C . LEU A 1 187 ? -2.055 11.391 -18.394 1.00 84.25 187 LEU A C 1
ATOM 1456 O O . LEU A 1 187 ? -0.938 11.079 -18.803 1.00 84.25 187 LEU A O 1
ATOM 1460 N N . ALA A 1 188 ? -2.887 12.148 -19.116 1.00 82.00 188 ALA A N 1
ATOM 1461 C CA . ALA A 1 188 ? -2.558 12.649 -20.455 1.00 82.00 188 ALA A CA 1
ATOM 1462 C C . ALA A 1 188 ? -1.309 13.553 -20.489 1.00 82.00 188 ALA A C 1
ATOM 1464 O O . ALA A 1 188 ? -0.687 13.698 -21.535 1.00 82.00 188 ALA A O 1
ATOM 1465 N N . ASP A 1 189 ? -0.943 14.144 -19.350 1.00 82.19 189 ASP A N 1
ATOM 1466 C CA . ASP A 1 189 ? 0.256 14.966 -19.171 1.00 82.19 189 ASP A CA 1
ATOM 1467 C C . ASP A 1 189 ? 1.494 14.160 -18.717 1.00 82.19 189 ASP A C 1
ATOM 1469 O O . ASP A 1 189 ? 2.527 14.745 -18.403 1.00 82.19 189 ASP A O 1
ATOM 1473 N N . GLY A 1 190 ? 1.397 12.825 -18.657 1.00 76.56 190 GLY A N 1
ATOM 1474 C CA . GLY A 1 190 ? 2.471 11.930 -18.216 1.00 76.56 190 GLY A CA 1
ATOM 1475 C C . GLY A 1 190 ? 2.571 11.748 -16.697 1.00 76.56 190 GLY A C 1
ATOM 1476 O O . GLY A 1 190 ? 3.373 10.938 -16.229 1.00 76.56 190 GLY A O 1
ATOM 1477 N N . THR A 1 191 ? 1.750 12.438 -15.899 1.00 86.12 191 THR A N 1
ATOM 1478 C CA . THR A 1 191 ? 1.766 12.297 -14.437 1.00 86.12 191 THR A CA 1
ATOM 1479 C C . THR A 1 191 ? 1.262 10.909 -14.021 1.00 86.12 191 THR A C 1
ATOM 1481 O O . THR A 1 191 ? 0.167 10.515 -14.432 1.00 86.12 191 THR A O 1
ATOM 1484 N N . PRO A 1 192 ? 1.980 10.159 -13.161 1.00 86.88 192 PRO A N 1
ATOM 1485 C CA . PRO A 1 192 ? 1.490 8.884 -12.646 1.00 86.88 192 PRO A CA 1
ATOM 1486 C C . PRO A 1 192 ? 0.145 9.018 -11.929 1.00 86.88 192 PRO A C 1
ATOM 1488 O O . PRO A 1 192 ? -0.041 9.894 -11.078 1.00 86.88 192 PRO A O 1
ATOM 1491 N N . TRP A 1 193 ? -0.789 8.114 -12.225 1.00 90.81 193 TRP A N 1
ATOM 1492 C CA . TRP A 1 193 ? -2.073 8.094 -11.533 1.00 90.81 193 TRP A CA 1
ATOM 1493 C C . TRP A 1 193 ? -1.869 7.854 -10.037 1.00 90.81 193 TRP A C 1
ATOM 1495 O O . TRP A 1 193 ? -1.195 6.908 -9.631 1.00 90.81 193 TRP A O 1
ATOM 1505 N N . THR A 1 194 ? -2.478 8.701 -9.207 1.00 94.75 194 THR A N 1
ATOM 1506 C CA . THR A 1 194 ? -2.418 8.567 -7.750 1.00 94.75 194 THR A CA 1
ATOM 1507 C C . THR A 1 194 ? -3.665 7.868 -7.228 1.00 94.75 194 THR A C 1
ATOM 1509 O O . THR A 1 194 ? -4.774 8.410 -7.265 1.00 94.75 194 THR A O 1
ATOM 1512 N N . VAL A 1 195 ? -3.469 6.694 -6.639 1.00 95.69 195 VAL A N 1
ATOM 1513 C CA . VAL A 1 195 ? -4.484 6.016 -5.842 1.00 95.69 195 VAL A CA 1
ATOM 1514 C C . VAL A 1 195 ? -4.642 6.763 -4.524 1.00 95.69 195 VAL A C 1
ATOM 1516 O O . VAL A 1 195 ? -3.697 6.935 -3.749 1.00 95.69 195 VAL A O 1
ATOM 1519 N N . LYS A 1 196 ? -5.853 7.271 -4.283 1.00 95.88 196 LYS A N 1
ATOM 1520 C CA . LYS A 1 196 ? -6.148 8.133 -3.132 1.00 95.88 196 LYS A CA 1
ATOM 1521 C C . LYS A 1 196 ? -6.001 7.375 -1.813 1.00 95.88 196 LYS A C 1
ATOM 1523 O O . LYS A 1 196 ? -6.301 6.188 -1.726 1.00 95.88 196 LYS A O 1
ATOM 1528 N N . SER A 1 197 ? -5.618 8.090 -0.757 1.00 97.38 197 SER A N 1
ATOM 1529 C CA . SER A 1 197 ? -5.667 7.540 0.597 1.00 97.38 197 SER A CA 1
ATOM 1530 C C . SER A 1 197 ? -7.103 7.175 0.989 1.00 97.38 197 SER A C 1
ATOM 1532 O O . SER A 1 197 ? -8.078 7.756 0.499 1.00 97.38 197 SER A O 1
ATOM 1534 N N . GLN A 1 198 ? -7.257 6.204 1.888 1.00 97.25 198 GLN A N 1
ATOM 1535 C CA . GLN A 1 198 ? -8.576 5.768 2.338 1.00 97.25 198 GLN A CA 1
ATOM 1536 C C . GLN A 1 198 ? -8.580 5.486 3.833 1.00 97.25 198 GLN A C 1
ATOM 1538 O O . GLN A 1 198 ? -7.685 4.821 4.344 1.00 97.25 198 GLN A O 1
ATOM 1543 N N . THR A 1 199 ? -9.646 5.935 4.500 1.00 97.50 199 THR A N 1
ATOM 1544 C CA . THR A 1 199 ? -10.017 5.504 5.854 1.00 97.50 199 THR A CA 1
ATOM 1545 C C . THR A 1 199 ? -11.354 4.778 5.808 1.00 97.50 199 THR A C 1
ATOM 1547 O O . THR A 1 199 ? -12.348 5.392 5.401 1.00 97.50 199 THR A O 1
ATOM 1550 N N . LEU A 1 200 ? -11.389 3.525 6.264 1.00 97.25 200 LEU A N 1
ATOM 1551 C CA . LEU A 1 200 ? -12.607 2.749 6.508 1.00 97.25 200 LEU A CA 1
ATOM 1552 C C . LEU A 1 200 ? -12.891 2.703 8.006 1.00 97.25 200 LEU A C 1
ATOM 1554 O O . LEU A 1 200 ? -12.003 2.367 8.786 1.00 97.25 200 LEU A O 1
ATOM 1558 N N . ALA A 1 201 ? -14.123 3.031 8.395 1.00 97.94 201 ALA A N 1
ATOM 1559 C CA . ALA A 1 201 ? -14.560 3.051 9.785 1.00 97.94 201 ALA A CA 1
ATOM 1560 C C . ALA A 1 201 ? -15.752 2.115 10.004 1.00 97.94 201 ALA A C 1
ATOM 1562 O O . ALA A 1 201 ? -16.653 2.046 9.166 1.00 97.94 201 ALA A O 1
ATOM 1563 N N . ASN A 1 202 ? -15.764 1.437 11.147 1.00 98.50 202 ASN A N 1
ATOM 1564 C CA . ASN A 1 202 ? -16.813 0.523 11.588 1.00 98.50 202 ASN A CA 1
ATOM 1565 C C . ASN A 1 202 ? -17.250 0.912 12.999 1.00 98.50 202 ASN A C 1
ATOM 1567 O O . ASN A 1 202 ? -16.424 1.396 13.776 1.00 98.50 202 ASN A O 1
ATOM 1571 N N . ALA A 1 203 ? -18.499 0.636 13.362 1.00 98.69 203 ALA A N 1
ATOM 1572 C CA . ALA A 1 203 ? -18.972 0.814 14.731 1.00 98.69 203 ALA A CA 1
ATOM 1573 C C . ALA A 1 203 ? -19.958 -0.274 15.151 1.00 98.69 203 ALA A C 1
ATOM 1575 O O . ALA A 1 203 ? -20.535 -0.978 14.322 1.00 98.69 203 ALA A O 1
ATOM 1576 N N . PHE A 1 204 ? -20.140 -0.409 16.458 1.00 98.75 204 PHE A N 1
ATOM 1577 C CA . PHE A 1 204 ? -21.149 -1.267 17.049 1.00 98.75 204 PHE A CA 1
ATOM 1578 C C . PHE A 1 204 ? -21.666 -0.707 18.371 1.00 98.75 204 PHE A C 1
ATOM 1580 O O . PHE A 1 204 ? -20.964 0.017 19.079 1.00 98.75 204 PHE A O 1
ATOM 1587 N N . VAL A 1 205 ? -22.869 -1.141 18.725 1.00 98.69 205 VAL A N 1
ATOM 1588 C CA . VAL A 1 205 ? -23.450 -1.044 20.061 1.00 98.69 205 VAL A CA 1
ATOM 1589 C C . VAL A 1 205 ? -23.799 -2.459 20.509 1.00 98.69 205 VAL A C 1
ATOM 1591 O O . VAL A 1 205 ? -24.302 -3.268 19.732 1.00 98.69 205 VAL A O 1
ATO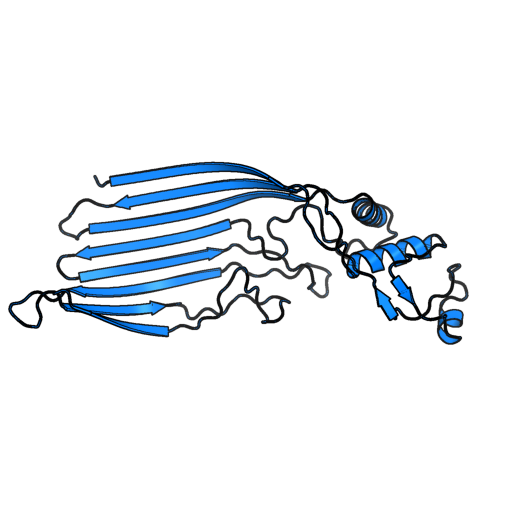M 1594 N N . LYS A 1 206 ? -23.483 -2.780 21.754 1.00 98.56 206 LYS A N 1
ATOM 1595 C CA . LYS A 1 206 ? -23.704 -4.078 22.379 1.00 98.56 206 LYS A CA 1
ATOM 1596 C C . LYS A 1 206 ? -24.359 -3.863 23.739 1.00 98.56 206 LYS A C 1
ATOM 1598 O O . LYS A 1 206 ? -23.939 -2.972 24.473 1.00 98.56 206 LYS A O 1
ATOM 1603 N N . TYR A 1 207 ? -25.345 -4.686 24.064 1.00 97.81 207 TYR A N 1
ATOM 1604 C CA . TYR A 1 207 ? -26.019 -4.699 25.354 1.00 97.81 207 TYR A CA 1
ATOM 1605 C C . TYR A 1 207 ? -25.996 -6.111 25.943 1.00 97.81 207 TYR A C 1
ATOM 1607 O O . TYR A 1 207 ? -26.402 -7.070 25.284 1.00 97.81 207 TYR A O 1
ATOM 1615 N N . ASP A 1 208 ? -25.494 -6.230 27.167 1.00 96.38 208 ASP A N 1
ATOM 1616 C CA . ASP A 1 208 ? -25.420 -7.479 27.924 1.00 96.38 208 ASP A CA 1
ATOM 1617 C C . ASP A 1 208 ? -26.619 -7.565 28.881 1.00 96.38 208 ASP A C 1
ATOM 1619 O O . ASP A 1 208 ? -26.707 -6.809 29.850 1.00 96.38 208 ASP A O 1
ATOM 1623 N N . LEU A 1 209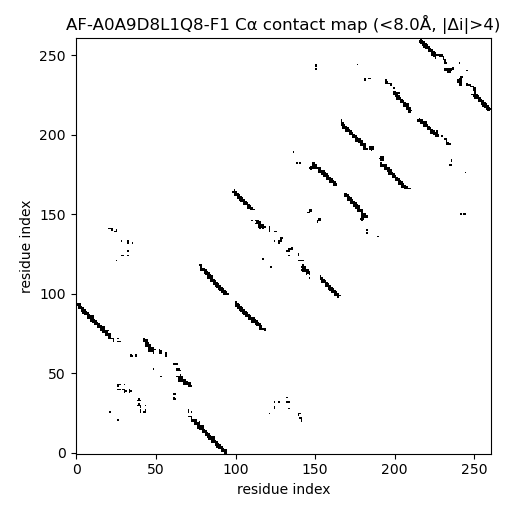 ? -27.568 -8.462 28.603 1.00 92.94 209 LEU A N 1
ATOM 1624 C CA . LEU A 1 209 ? -28.755 -8.626 29.436 1.00 92.94 209 LEU A CA 1
ATOM 1625 C C . LEU A 1 209 ? -28.359 -9.233 30.785 1.00 92.94 209 LEU A C 1
ATOM 1627 O O . LEU A 1 209 ? -27.584 -10.185 30.855 1.00 92.94 209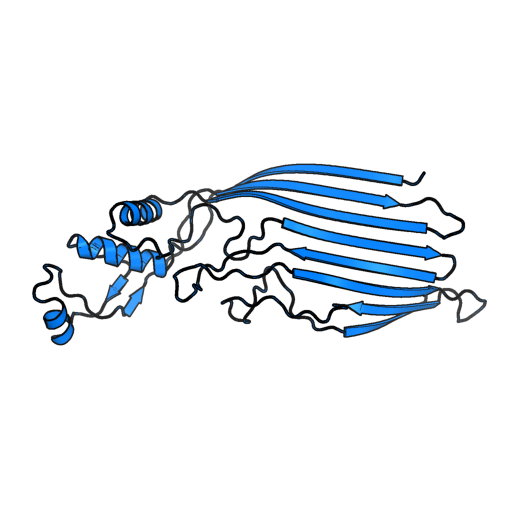 LEU A O 1
ATOM 1631 N N . LYS A 1 210 ? -28.909 -8.664 31.860 1.00 84.56 210 LYS A N 1
ATOM 1632 C CA . LYS A 1 210 ? -28.803 -9.196 33.220 1.00 84.56 210 LYS A CA 1
ATOM 1633 C C . LYS A 1 210 ? -30.199 -9.539 33.718 1.00 84.56 210 LYS A C 1
ATOM 1635 O O . LYS A 1 210 ? -31.094 -8.701 33.631 1.00 84.56 210 LYS A O 1
ATOM 1640 N N . GLY A 1 211 ? -30.369 -10.743 34.240 1.00 78.75 211 GLY A N 1
ATOM 1641 C CA . GLY A 1 211 ? -31.623 -11.229 34.802 1.00 78.75 211 GLY A CA 1
ATOM 1642 C C . GLY A 1 211 ? -31.496 -12.696 35.183 1.00 78.75 211 GLY A C 1
ATOM 1643 O O . GLY A 1 211 ? -30.476 -13.311 34.895 1.00 78.75 211 GLY A O 1
ATOM 1644 N N . ASP A 1 212 ? -32.534 -13.250 35.799 1.00 78.81 212 ASP A N 1
ATOM 1645 C CA . ASP A 1 212 ? -32.560 -14.661 36.177 1.00 78.81 212 ASP A CA 1
ATOM 1646 C C . ASP A 1 212 ? -33.130 -15.536 35.046 1.00 78.81 212 ASP A C 1
ATOM 1648 O O . ASP A 1 212 ? -33.990 -15.119 34.262 1.00 78.81 212 ASP A O 1
ATOM 1652 N N . GLY A 1 213 ? -32.661 -16.781 34.955 1.00 83.00 213 GLY A N 1
ATOM 1653 C CA . GLY A 1 213 ? -33.169 -17.773 34.007 1.00 83.00 213 GLY A CA 1
ATOM 1654 C C . GLY A 1 213 ? -32.588 -17.651 32.594 1.00 83.00 213 GLY A C 1
ATOM 1655 O O . GLY A 1 213 ? -31.386 -17.493 32.392 1.00 83.00 213 GLY A O 1
ATOM 1656 N N . TRP A 1 214 ? -33.431 -17.795 31.569 1.00 83.69 214 TRP A N 1
ATOM 1657 C CA . TRP A 1 214 ? -32.961 -17.982 30.188 1.00 83.69 214 TRP A CA 1
ATOM 1658 C C . TRP A 1 214 ? -32.265 -16.750 29.586 1.00 83.69 214 TRP A C 1
ATOM 1660 O O . TRP A 1 214 ? -31.464 -16.904 28.662 1.00 83.69 214 TRP A O 1
ATOM 1670 N N . MET A 1 215 ? -32.530 -15.551 30.111 1.00 84.50 215 MET A N 1
ATOM 1671 C CA . MET A 1 215 ? -31.919 -14.302 29.642 1.00 84.50 215 MET A CA 1
ATOM 1672 C C . MET A 1 215 ? -30.529 -14.039 30.235 1.00 84.50 215 MET A C 1
ATOM 1674 O O . MET A 1 215 ? -29.813 -13.194 29.700 1.00 84.50 215 MET A O 1
ATOM 1678 N N . ASP A 1 216 ? -30.132 -14.743 31.301 1.00 88.94 216 ASP A N 1
ATOM 1679 C CA . ASP A 1 216 ? -28.828 -14.516 31.931 1.00 88.94 216 ASP A CA 1
ATOM 1680 C C . ASP A 1 216 ? -27.681 -14.807 30.955 1.00 88.94 216 ASP A C 1
ATOM 1682 O O . ASP A 1 216 ? -27.757 -15.741 30.162 1.00 88.94 216 ASP A O 1
ATOM 1686 N N . GLY A 1 217 ? -26.624 -14.004 30.937 1.00 89.88 217 GLY A N 1
ATOM 1687 C CA . GLY A 1 217 ? -25.519 -14.196 29.990 1.00 89.88 217 GLY A CA 1
ATOM 1688 C C . GLY A 1 217 ? -25.901 -14.057 28.504 1.00 89.88 217 GLY A C 1
ATOM 1689 O O . GLY A 1 217 ? -25.100 -14.431 27.642 1.00 89.88 217 GLY A O 1
ATOM 1690 N N . LEU A 1 218 ? -27.096 -13.539 28.180 1.00 95.06 218 LEU A N 1
ATOM 1691 C CA . LEU A 1 218 ? -27.487 -13.188 26.815 1.00 95.06 218 LEU A CA 1
ATOM 1692 C C . LEU A 1 218 ? -26.918 -11.815 26.438 1.00 95.06 218 LEU A C 1
ATOM 1694 O O . LEU A 1 218 ? -26.948 -10.859 27.208 1.00 95.06 218 LEU A O 1
ATOM 1698 N N . SER A 1 219 ? -26.441 -11.701 25.208 1.00 96.38 219 SER A N 1
ATOM 1699 C CA . SER A 1 219 ? -25.832 -10.496 24.677 1.00 96.38 219 SER A CA 1
ATOM 1700 C C . SER A 1 219 ? -26.322 -10.204 23.269 1.00 96.38 219 SER A C 1
ATOM 1702 O O . SER A 1 219 ? -26.312 -11.086 22.407 1.00 96.38 219 SER A O 1
ATOM 1704 N N . LEU A 1 220 ? -26.719 -8.956 23.030 1.00 97.62 220 LEU A N 1
ATOM 1705 C CA . LEU A 1 220 ? -27.174 -8.466 21.732 1.00 97.62 220 LEU A CA 1
ATOM 1706 C C . LEU A 1 220 ? -26.214 -7.393 21.231 1.00 97.62 220 LEU A C 1
ATOM 1708 O O . LEU A 1 220 ? -25.960 -6.405 21.917 1.00 97.62 220 LEU A O 1
ATOM 1712 N N . LYS A 1 221 ? -25.690 -7.560 20.018 1.00 98.31 221 LYS A N 1
ATOM 1713 C CA . LYS A 1 221 ? -24.796 -6.595 19.374 1.00 98.31 221 LYS A CA 1
ATOM 1714 C C . LYS A 1 221 ? -25.319 -6.224 17.996 1.00 98.31 221 LYS A C 1
ATOM 1716 O O . LYS A 1 221 ? -25.425 -7.088 17.135 1.00 98.31 221 LYS A O 1
ATOM 1721 N N . LEU A 1 222 ? -25.544 -4.934 17.776 1.00 98.62 222 LEU A N 1
ATOM 1722 C CA . LEU A 1 222 ? -25.822 -4.343 16.471 1.00 98.62 222 LEU A CA 1
ATOM 1723 C C . LEU A 1 222 ? -24.570 -3.610 15.991 1.00 98.62 222 LEU A C 1
ATOM 1725 O O . LEU A 1 222 ? -24.008 -2.787 16.715 1.00 98.62 222 LEU A O 1
ATOM 1729 N N . GLY A 1 223 ? -24.121 -3.888 14.773 1.00 98.50 223 GLY A N 1
ATOM 1730 C CA . GLY A 1 223 ? -22.959 -3.221 14.200 1.00 98.50 223 GLY A CA 1
ATOM 1731 C C . GLY A 1 223 ? -23.119 -2.883 12.731 1.00 98.50 223 GLY A C 1
ATOM 1732 O O . GLY A 1 223 ? -23.965 -3.435 12.033 1.00 98.50 223 GLY A O 1
ATOM 1733 N N . ALA A 1 224 ? -22.268 -1.971 12.276 1.00 98.38 224 ALA A N 1
ATOM 1734 C CA . ALA A 1 224 ? -22.130 -1.594 10.884 1.00 98.38 224 ALA A CA 1
ATOM 1735 C C . ALA A 1 224 ? -20.653 -1.528 10.504 1.00 98.38 224 ALA A C 1
ATOM 1737 O O . ALA A 1 224 ? -19.844 -0.873 11.172 1.00 98.38 224 ALA A O 1
ATOM 1738 N N . ASN A 1 225 ? -20.318 -2.188 9.401 1.00 97.81 225 ASN A N 1
ATOM 1739 C CA . ASN A 1 225 ? -19.010 -2.086 8.772 1.00 97.81 225 ASN A CA 1
ATOM 1740 C C . ASN A 1 225 ? -19.075 -1.096 7.609 1.00 97.81 225 ASN A C 1
ATOM 1742 O O . ASN A 1 225 ? -20.113 -0.969 6.963 1.00 97.81 225 ASN A O 1
ATOM 1746 N N . ASN A 1 226 ? -17.975 -0.379 7.366 1.00 97.44 226 ASN A N 1
ATOM 1747 C CA . ASN A 1 226 ? -17.875 0.681 6.365 1.00 97.44 226 ASN A CA 1
ATOM 1748 C C . ASN A 1 226 ? -18.989 1.742 6.518 1.00 97.44 226 ASN A C 1
ATOM 1750 O O . ASN A 1 226 ? -19.812 1.946 5.630 1.00 97.44 226 ASN A O 1
ATOM 1754 N N . LEU A 1 227 ? -19.023 2.434 7.662 1.00 96.81 227 LEU A N 1
ATOM 1755 C CA . LEU A 1 227 ? -20.073 3.400 8.036 1.00 96.81 227 LEU A CA 1
ATOM 1756 C C . LEU A 1 227 ? -20.336 4.471 6.968 1.00 96.81 227 LEU A C 1
ATOM 1758 O O . LEU A 1 227 ? -21.486 4.819 6.695 1.00 96.81 227 LEU A O 1
ATOM 1762 N N . ALA A 1 228 ? -19.261 4.960 6.349 1.00 96.25 228 ALA A N 1
ATOM 1763 C CA . ALA A 1 228 ? -19.298 5.982 5.307 1.00 96.25 228 ALA A CA 1
ATOM 1764 C C . ALA A 1 228 ? -19.605 5.420 3.905 1.00 96.25 228 ALA A C 1
ATOM 1766 O O . ALA A 1 228 ? -19.593 6.176 2.939 1.00 96.25 228 ALA A O 1
ATOM 1767 N N . ASN A 1 229 ? -19.856 4.110 3.782 1.00 96.69 229 ASN A N 1
ATOM 1768 C CA . ASN A 1 229 ? -20.128 3.414 2.525 1.00 96.69 229 ASN A CA 1
ATOM 1769 C C . ASN A 1 229 ? -19.100 3.730 1.422 1.00 96.69 229 ASN A C 1
ATOM 1771 O O . ASN A 1 229 ? -19.449 3.966 0.265 1.00 96.69 229 ASN A O 1
ATOM 1775 N N . LYS A 1 230 ? -17.817 3.791 1.793 1.00 96.62 230 LYS A N 1
ATOM 1776 C CA . LYS A 1 230 ? -16.739 4.122 0.862 1.00 96.62 230 LYS A CA 1
ATOM 1777 C C . LYS A 1 230 ? -16.441 2.939 -0.045 1.00 96.62 230 LYS A C 1
ATOM 1779 O O . LYS A 1 230 ? -16.273 1.819 0.430 1.00 96.62 230 LYS A O 1
ATOM 1784 N N . ARG A 1 231 ? -16.308 3.213 -1.338 1.00 96.00 231 ARG A N 1
ATOM 1785 C CA . ARG A 1 231 ? -15.734 2.273 -2.306 1.00 96.00 231 ARG A CA 1
ATOM 1786 C C . ARG A 1 231 ? -14.203 2.336 -2.249 1.00 96.00 231 ARG A C 1
ATOM 1788 O O . ARG A 1 231 ? -13.674 3.388 -1.865 1.00 96.00 231 ARG A O 1
ATOM 1795 N N . PRO A 1 232 ? -13.494 1.250 -2.604 1.00 96.00 232 PRO A N 1
ATOM 1796 C CA . PRO A 1 232 ? -12.051 1.293 -2.812 1.00 96.00 232 PRO A CA 1
ATOM 1797 C C . PRO A 1 232 ? -11.648 2.430 -3.763 1.00 96.00 232 PRO A C 1
ATOM 1799 O O . PRO A 1 232 ? -12.387 2.714 -4.711 1.00 96.00 232 PRO A O 1
ATOM 1802 N N . PRO A 1 233 ? -10.506 3.094 -3.528 1.00 95.31 233 PRO A N 1
ATOM 1803 C CA . PRO A 1 233 ? -9.905 3.980 -4.514 1.00 95.31 233 PRO A CA 1
ATOM 1804 C C . PRO A 1 233 ? -9.601 3.227 -5.816 1.00 95.31 233 PRO A C 1
ATOM 1806 O O . PRO A 1 233 ? -9.180 2.073 -5.776 1.00 95.31 233 PRO A O 1
ATOM 1809 N N . VAL A 1 234 ? -9.812 3.892 -6.951 1.00 92.88 234 VAL A N 1
ATOM 1810 C CA . VAL A 1 234 ? -9.620 3.296 -8.280 1.00 92.88 234 VAL A CA 1
ATOM 1811 C C . VAL A 1 234 ? -8.131 3.124 -8.593 1.00 92.88 234 VAL A C 1
ATOM 1813 O O . VAL A 1 234 ? -7.350 4.058 -8.380 1.00 92.88 234 VAL A O 1
ATOM 1816 N N . SER A 1 235 ? -7.774 1.963 -9.142 1.00 92.25 235 SER A N 1
ATOM 1817 C CA . SER A 1 235 ? -6.455 1.643 -9.703 1.00 92.25 235 SER A CA 1
ATOM 1818 C C . SER A 1 235 ? -6.569 0.879 -11.027 1.00 92.25 235 SER A C 1
ATOM 1820 O O . SER A 1 235 ? -7.669 0.498 -11.431 1.00 92.25 235 SER A O 1
ATOM 1822 N N . SER A 1 236 ? -5.432 0.666 -11.700 1.00 88.94 236 SER A N 1
ATOM 1823 C CA . SER A 1 236 ? -5.346 -0.139 -12.930 1.00 88.94 236 SER A CA 1
ATOM 1824 C C . SER A 1 236 ? -5.313 -1.657 -12.701 1.00 88.94 236 SER A C 1
ATOM 1826 O O . SER A 1 236 ? -5.276 -2.412 -13.669 1.00 88.94 236 SER A O 1
ATOM 1828 N N . ASP A 1 237 ? -5.337 -2.123 -11.449 1.00 86.69 237 ASP A N 1
ATOM 1829 C CA . ASP A 1 237 ? -5.416 -3.548 -11.109 1.00 86.69 237 ASP A CA 1
ATOM 1830 C C . ASP A 1 237 ? -6.671 -4.202 -11.716 1.00 86.69 237 ASP A C 1
ATOM 1832 O O . ASP A 1 237 ? -7.689 -3.550 -11.949 1.00 86.69 237 ASP A O 1
ATOM 1836 N N . GLY A 1 238 ? -6.647 -5.529 -11.884 1.00 86.25 238 GLY A N 1
ATOM 1837 C CA . GLY A 1 238 ? -7.710 -6.275 -12.574 1.00 86.25 238 GLY A CA 1
ATOM 1838 C C . GLY A 1 238 ? -9.127 -6.123 -11.997 1.00 86.25 238 GLY A C 1
ATOM 1839 O O . GLY A 1 238 ? -10.099 -6.298 -12.725 1.00 86.25 238 GLY A O 1
ATOM 1840 N N . PHE A 1 239 ? -9.272 -5.761 -10.716 1.00 89.31 239 PHE A N 1
ATOM 1841 C CA . PHE A 1 239 ? -10.576 -5.492 -10.086 1.00 89.31 239 PHE A CA 1
ATOM 1842 C C . PHE A 1 239 ? -10.984 -4.005 -10.108 1.00 89.31 239 PHE A C 1
ATOM 1844 O O . PHE A 1 239 ? -12.005 -3.638 -9.523 1.00 89.31 239 PHE A O 1
ATOM 1851 N N . GLY A 1 240 ? -10.190 -3.134 -10.738 1.00 91.44 240 GLY A N 1
ATOM 1852 C CA . GLY A 1 240 ? -10.358 -1.678 -10.726 1.00 91.44 240 GLY A CA 1
ATOM 1853 C C . GLY A 1 240 ? -9.943 -1.009 -9.410 1.00 91.44 240 GLY A C 1
ATOM 1854 O O . GLY A 1 240 ? -10.226 0.171 -9.207 1.00 91.44 240 GLY A O 1
ATOM 1855 N N . TYR A 1 241 ? -9.324 -1.758 -8.494 1.00 93.25 241 TYR A N 1
ATOM 1856 C CA . TYR A 1 241 ? -8.744 -1.278 -7.240 1.00 93.25 241 TYR A CA 1
ATOM 1857 C C . TYR A 1 241 ? -7.656 -2.243 -6.751 1.00 93.25 241 TYR A C 1
ATOM 1859 O O . TYR A 1 241 ? -7.711 -3.443 -7.031 1.00 93.25 241 TYR A O 1
ATOM 1867 N N . SER A 1 242 ? -6.721 -1.747 -5.935 1.00 92.75 242 SER A N 1
ATOM 1868 C CA . SER A 1 242 ? -5.661 -2.589 -5.379 1.00 92.75 242 SER A CA 1
ATOM 1869 C C . SER A 1 242 ? -6.183 -3.492 -4.262 1.00 92.75 242 SER A C 1
ATOM 1871 O O . SER A 1 242 ? -6.401 -3.046 -3.129 1.00 92.75 242 SER A O 1
ATOM 1873 N N . SER A 1 243 ? -6.369 -4.780 -4.563 1.00 92.44 243 SER A N 1
ATOM 1874 C CA . SER A 1 243 ? -6.853 -5.788 -3.607 1.00 92.44 243 SER A CA 1
ATOM 1875 C C . SER A 1 243 ? -5.835 -6.147 -2.525 1.00 92.44 243 SER A C 1
ATOM 1877 O O . SER A 1 243 ? -6.211 -6.676 -1.482 1.00 92.44 243 SER A O 1
ATOM 1879 N N . ALA A 1 244 ? -4.555 -5.833 -2.746 1.00 90.44 244 ALA A N 1
ATOM 1880 C CA . ALA A 1 244 ? -3.506 -5.972 -1.739 1.00 90.44 244 ALA A CA 1
ATOM 1881 C C . ALA A 1 244 ? -3.622 -4.917 -0.621 1.00 90.44 244 ALA A C 1
ATOM 1883 O O . ALA A 1 244 ? -3.188 -5.155 0.509 1.00 90.44 244 ALA A O 1
ATOM 1884 N N . VAL A 1 245 ? -4.217 -3.753 -0.917 1.00 93.38 245 VAL A N 1
ATOM 1885 C CA . VAL A 1 245 ? -4.310 -2.623 0.023 1.00 93.38 245 VAL A CA 1
ATOM 1886 C C . VAL A 1 245 ? -5.731 -2.422 0.548 1.00 93.38 245 VAL A C 1
ATOM 1888 O O . VAL A 1 245 ? -5.914 -2.167 1.741 1.00 93.38 245 VAL A O 1
ATOM 1891 N N . TYR A 1 246 ? -6.742 -2.542 -0.314 1.00 94.44 246 TYR A N 1
ATOM 1892 C CA . TYR A 1 246 ? -8.128 -2.196 -0.003 1.00 94.44 246 TYR A CA 1
ATOM 1893 C C . TYR A 1 246 ? -9.070 -3.402 -0.078 1.00 94.44 246 TYR A C 1
ATOM 1895 O O . TYR A 1 246 ? -8.789 -4.417 -0.708 1.00 94.44 246 TYR A O 1
ATOM 1903 N N . GLN A 1 247 ? -10.235 -3.265 0.557 1.00 89.81 247 GLN A N 1
ATOM 1904 C CA . GLN A 1 247 ? -11.318 -4.250 0.522 1.00 89.81 247 GLN A CA 1
ATOM 1905 C C . GLN A 1 247 ? -12.565 -3.631 -0.109 1.00 89.81 247 GLN A C 1
ATOM 1907 O O . GLN A 1 247 ? -12.930 -2.506 0.228 1.00 89.81 247 GLN A O 1
ATOM 1912 N N . ALA A 1 248 ? -13.256 -4.384 -0.967 1.00 91.56 248 ALA A N 1
ATOM 1913 C CA . ALA A 1 248 ? -14.447 -3.923 -1.685 1.00 91.56 248 ALA A CA 1
ATOM 1914 C C . ALA A 1 248 ? -15.777 -4.168 -0.950 1.00 91.56 248 ALA A C 1
ATOM 1916 O O . ALA A 1 248 ? -16.835 -4.199 -1.577 1.00 91.56 248 ALA A O 1
ATOM 1917 N N . TYR A 1 249 ? -15.759 -4.333 0.376 1.00 91.75 249 TYR A N 1
ATOM 1918 C CA . TYR A 1 249 ? -16.998 -4.542 1.123 1.00 91.75 249 TYR A CA 1
ATOM 1919 C C . TYR A 1 249 ? -17.826 -3.248 1.196 1.00 91.75 249 TYR A C 1
ATOM 1921 O O . TYR A 1 249 ? -17.333 -2.233 1.712 1.00 91.75 249 TYR A O 1
ATOM 1929 N N . PRO A 1 250 ? -19.089 -3.257 0.723 1.00 94.81 250 PRO A N 1
ATOM 1930 C C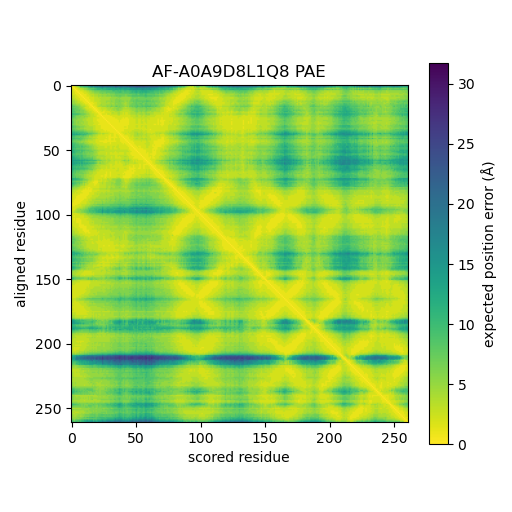A . PRO A 1 250 ? -19.979 -2.119 0.897 1.00 94.81 250 PRO A CA 1
ATOM 1931 C C . PRO A 1 250 ? -20.324 -1.944 2.377 1.00 94.81 250 PRO A C 1
ATOM 1933 O O . PRO A 1 250 ? -19.982 -2.775 3.225 1.00 94.81 250 PRO A O 1
ATOM 1936 N N . ARG A 1 251 ? -21.042 -0.869 2.705 1.00 97.62 251 ARG A N 1
ATOM 1937 C CA . ARG A 1 251 ? -21.650 -0.771 4.029 1.00 97.62 251 ARG A CA 1
ATOM 1938 C C . ARG A 1 251 ? -22.616 -1.927 4.243 1.00 97.62 251 ARG A C 1
ATOM 1940 O O . ARG A 1 251 ? -23.540 -2.108 3.453 1.00 97.62 251 ARG A O 1
ATOM 1947 N N . TYR A 1 252 ? -22.459 -2.633 5.352 1.00 97.31 252 TYR A N 1
ATOM 1948 C CA . TYR A 1 252 ? -23.431 -3.626 5.789 1.00 97.31 252 TYR A CA 1
ATOM 1949 C C . TYR A 1 252 ? -23.634 -3.569 7.296 1.00 97.31 252 TYR A C 1
ATOM 1951 O O . TYR A 1 252 ? -22.736 -3.188 8.052 1.00 97.31 252 TYR A O 1
ATOM 1959 N N . TRP A 1 253 ? -24.837 -3.955 7.703 1.00 98.12 253 TRP A N 1
ATOM 1960 C CA . TRP A 1 253 ? -25.258 -4.054 9.092 1.00 98.12 253 TRP A CA 1
ATOM 1961 C C . TRP A 1 253 ? -25.304 -5.518 9.498 1.00 98.12 253 TRP A C 1
ATOM 1963 O O . TRP A 1 253 ? -25.559 -6.388 8.667 1.00 98.12 253 TRP A O 1
ATOM 1973 N N . TYR A 1 254 ? -25.054 -5.792 10.769 1.00 98.06 254 TYR A N 1
ATOM 1974 C CA . TYR A 1 254 ? -25.131 -7.138 11.314 1.00 98.06 254 TYR A CA 1
ATOM 1975 C C . TYR A 1 254 ? -25.672 -7.111 12.738 1.00 98.06 254 TYR A C 1
ATOM 1977 O O . TYR A 1 254 ? -25.461 -6.150 13.483 1.00 98.06 254 TYR A O 1
ATOM 1985 N N . VAL A 1 255 ? -26.342 -8.199 13.109 1.00 98.38 255 VAL A N 1
ATOM 1986 C CA . VAL A 1 255 ? -26.792 -8.470 14.472 1.00 98.38 255 VAL A CA 1
ATOM 1987 C C . VAL A 1 255 ? -26.133 -9.761 14.929 1.00 98.38 255 VAL A C 1
ATOM 1989 O O . VAL A 1 255 ? -26.239 -10.778 14.252 1.00 98.38 255 VAL A O 1
ATOM 1992 N N . ASN A 1 256 ? -25.474 -9.717 16.083 1.00 97.81 256 ASN A N 1
ATOM 1993 C CA . ASN A 1 256 ? -24.938 -10.898 16.744 1.00 97.81 256 ASN A CA 1
ATOM 1994 C C . ASN A 1 256 ? -25.689 -11.117 18.055 1.00 97.81 256 ASN A C 1
ATOM 1996 O O . ASN A 1 256 ? -25.827 -10.187 18.855 1.00 97.81 256 ASN A O 1
ATOM 2000 N N . VAL A 1 257 ? -26.117 -12.356 18.276 1.00 96.56 257 VAL A N 1
ATOM 2001 C CA . VAL A 1 257 ? -26.704 -12.823 19.533 1.00 96.56 257 VAL A CA 1
ATOM 2002 C C . VAL A 1 257 ? -25.745 -13.840 20.139 1.00 96.56 257 VAL A C 1
ATOM 2004 O O . VAL A 1 257 ? -25.276 -14.741 19.445 1.00 96.56 257 VAL A O 1
ATOM 2007 N N . THR A 1 258 ? -25.402 -13.690 21.413 1.00 95.50 258 THR A N 1
ATOM 2008 C CA . THR A 1 258 ? -24.499 -14.611 22.120 1.00 95.50 258 THR A CA 1
ATOM 2009 C C . THR A 1 258 ? -25.101 -14.981 23.465 1.00 95.50 258 THR A C 1
ATOM 2011 O O . THR A 1 258 ? -25.586 -14.100 24.164 1.00 95.50 258 THR A O 1
ATOM 2014 N N . LYS A 1 259 ? -25.063 -16.265 23.828 1.00 93.31 259 LYS A N 1
ATOM 2015 C CA . LYS A 1 259 ? -25.504 -16.793 25.124 1.00 93.31 259 LYS A CA 1
ATOM 2016 C C . LYS A 1 259 ? -24.339 -17.547 25.760 1.00 93.31 259 LYS A C 1
ATOM 2018 O O . LYS A 1 259 ? -23.791 -18.449 25.129 1.00 93.31 259 LYS A O 1
ATOM 2023 N N . ALA A 1 260 ? -23.955 -17.157 26.969 1.00 89.69 260 ALA A N 1
ATOM 2024 C CA . ALA A 1 260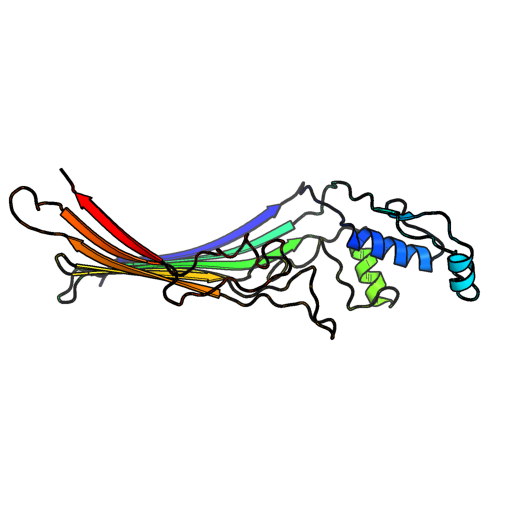 ? -23.060 -17.941 27.817 1.00 89.69 260 ALA A CA 1
ATOM 2025 C C . ALA A 1 260 ? -23.880 -18.919 28.683 1.00 89.69 260 ALA A C 1
ATOM 2027 O O . ALA A 1 260 ? -24.999 -18.578 29.078 1.00 89.69 260 ALA A O 1
ATOM 2028 N N . PHE A 1 261 ? -23.337 -20.116 28.932 1.00 86.06 261 PHE A N 1
ATOM 2029 C CA . PHE A 1 261 ? -23.913 -21.165 29.786 1.00 86.06 261 PHE A CA 1
ATOM 2030 C C . PHE A 1 261 ? -23.004 -21.430 30.982 1.00 86.06 261 PHE A C 1
ATOM 2032 O O . PHE A 1 261 ? -21.769 -21.313 30.797 1.00 86.06 261 PHE A O 1
#

Foldseek 3Di:
DWDKDKDKDKDKDKDFQDKDWQDPLLQVLLQLLQQVVAGGRPQFDFDDADPVQVVVCPPVPTDGTHDGPDGNTDIDTFAMWMWIKMKIWIWTWGDQDPQFIKIKIKIKMFTPFTFGAADPSLVVSVVCCVVVSDPPLRDRDRGGTCDLEAQRFRMKMKMKMWGDDDQKIKIKIKIKGAKHFYPPDADPVSHTDIQHIDMWMKIKMKGQDPDDDPSHQKMKMKIKTRPVQDAGGADPPPVRHPPSHDDGDGIDMDMDIDHDD

Mean predicted aligned error: 5.64 Å

Sequence (261 aa):
FGRFTFAVDYYRYEQEGIIGLFGEGNALILDYVLRQQGGSNADVVRADPTADDIARYAGTGLDAAGKVLYVKDQYVNLEPQTVRGVDYTFRWASPETRAGRFDVTLNGTRLIEFYRQRSPALQALEDAKATGLVDPSIRVTGGGNLIGNGGNPQWKWSGTLTWRYQQLSVGASARYSSSFVENGLVLADGTPWTVKSQTLANAFVKYDLKGDGWMDGLSLKLGANNLANKRPPVSSDGFGYSSAVYQAYPRYWYVNVTKAF

Radius of gyration: 27.44 Å; Cα contacts (8 Å, |Δi|>4): 578; chains: 1; bounding box: 56×36×84 Å